Protein AF-A0A6M3IRZ4-F1 (afdb_monomer_lite)

Foldseek 3Di:
DEEWEAQCPDALDQAPDLVRTPGHHAAAAYEYEYELPRDHANAPNLPAQRGQHQEYAYDANRAHEYYDPVGANEYENQVHQEYEYHANYQHAHGYEYEQFFEYEYQEFHAAPDPLGASYEYAYYHDQPDDPNGQEYEYNYAERHGYEDLAHPPGAHAHAEYEYQEYAYEYHARYAHHPNPHAHEYEANAYEYEYAYAHEEYAYQEYEYEYQEHAYAEYHEADDEYADQYQHEHAYYEFHNQYAYEPPVHDNAHEYAEYEYEFNGEYADQPQRYDYNPDYHHDPDDPVRYHYHNHPDDDDDDDDD

Sequence (304 aa):
MAECRWTGATNGKFLTENGNWSGNAPVTGDTVVVPADATQDIDDELNASAVDLEGFTVEEGCTITIGTTSADLQISLKNVTYFDANLGGTGRTFLDVDDYDQINITAAAASPGAGQYGLTLVGTHDADDTSNRGTINVYADTNQSIGIGAELGTDMEVNKLVVVGGDVTVGSSVTEYDDAAAPDIEIYGGDVTTKCPVGTVTKNAGNWTHESGAATAYYGQAGTTYYNSSGTLTNGYGSGNDLFTMEDNIDGATISNYQLKRGGGFRDPYKKATLTNGIDLDRCKIEDVTLDLGNHITVTPSAV

Organism: NCBI:txid1070528

Structure (mmCIF, N/CA/C/O backbone):
data_AF-A0A6M3IRZ4-F1
#
_entry.id   AF-A0A6M3IRZ4-F1
#
loop_
_atom_site.group_PDB
_atom_site.id
_atom_site.type_symbol
_atom_site.label_atom_id
_atom_site.label_alt_id
_atom_site.label_comp_id
_atom_site.label_asym_id
_atom_site.label_entity_id
_atom_site.label_seq_id
_atom_site.pdbx_PDB_ins_code
_atom_site.Cartn_x
_atom_site.Cartn_y
_atom_site.Cartn_z
_atom_site.occupancy
_atom_site.B_iso_or_equiv
_atom_site.auth_seq_id
_atom_site.auth_comp_id
_atom_site.auth_asym_id
_atom_site.auth_atom_id
_atom_site.pdbx_PDB_model_num
ATOM 1 N N . MET A 1 1 ? -5.298 -10.635 27.577 1.00 79.19 1 MET A N 1
ATOM 2 C CA . MET A 1 1 ? -5.871 -11.379 26.451 1.00 79.19 1 MET A CA 1
ATOM 3 C C . MET A 1 1 ? -7.255 -11.898 26.769 1.00 79.19 1 MET A C 1
ATOM 5 O O . MET A 1 1 ? -7.523 -13.098 26.828 1.00 79.19 1 MET A O 1
ATOM 9 N N . ALA A 1 2 ? -8.139 -10.943 27.008 1.00 91.06 2 ALA A N 1
ATOM 10 C CA . ALA A 1 2 ? -9.551 -11.102 26.758 1.00 91.06 2 ALA A CA 1
ATOM 11 C C . ALA A 1 2 ? -9.863 -10.609 25.335 1.00 91.06 2 ALA A C 1
ATOM 13 O O . ALA A 1 2 ? -9.102 -9.850 24.732 1.00 91.06 2 ALA A O 1
ATOM 14 N N . GLU A 1 3 ? -10.997 -11.061 24.813 1.00 96.06 3 GLU A N 1
ATOM 15 C CA . GLU A 1 3 ? -11.650 -10.442 23.665 1.00 96.06 3 GLU A CA 1
ATOM 16 C C . GLU A 1 3 ? -12.632 -9.392 24.203 1.00 96.06 3 GLU A C 1
ATOM 18 O O . GLU A 1 3 ? -13.562 -9.730 24.944 1.00 96.06 3 GLU A O 1
ATOM 23 N N . CYS A 1 4 ? -12.420 -8.123 23.858 1.00 97.19 4 CYS A N 1
ATOM 24 C CA . CYS A 1 4 ? -13.296 -7.014 24.222 1.00 97.19 4 CYS A CA 1
ATOM 25 C C . CYS A 1 4 ? -14.222 -6.697 23.048 1.00 97.19 4 CYS A C 1
ATOM 27 O O . CYS A 1 4 ? -13.782 -6.181 22.020 1.00 97.19 4 CYS A O 1
ATOM 29 N N . ARG A 1 5 ? -15.519 -6.998 23.195 1.00 98.00 5 ARG A N 1
ATOM 30 C CA . ARG A 1 5 ? -16.512 -6.744 22.142 1.00 98.00 5 ARG A CA 1
ATOM 31 C C . ARG A 1 5 ? -17.218 -5.411 22.364 1.00 98.00 5 ARG A C 1
ATOM 33 O O . ARG A 1 5 ? -17.787 -5.196 23.437 1.00 98.00 5 ARG A O 1
ATOM 40 N N . TRP A 1 6 ? -17.197 -4.545 21.354 1.00 98.31 6 TRP A N 1
ATOM 41 C CA . TRP A 1 6 ? -17.898 -3.262 21.355 1.00 98.31 6 TRP A CA 1
ATOM 42 C C . TRP A 1 6 ? -19.412 -3.481 21.348 1.00 98.31 6 TRP A C 1
ATOM 44 O O . TRP A 1 6 ? -19.946 -4.208 20.514 1.00 98.31 6 TRP A O 1
ATOM 54 N N . THR A 1 7 ? -20.110 -2.851 22.282 1.00 97.19 7 THR A N 1
ATOM 55 C CA . THR A 1 7 ? -21.575 -2.788 22.331 1.00 97.19 7 THR A CA 1
ATOM 56 C C . THR A 1 7 ? -22.080 -1.396 21.974 1.00 97.19 7 THR A C 1
ATOM 58 O O . THR A 1 7 ? -23.214 -1.269 21.516 1.00 97.19 7 THR A O 1
ATOM 61 N N . GLY A 1 8 ? -21.263 -0.358 22.214 1.00 95.62 8 GLY A N 1
ATOM 62 C CA . GLY A 1 8 ? -21.621 1.037 21.963 1.00 95.62 8 GLY A CA 1
ATOM 63 C C . GLY A 1 8 ? -22.917 1.473 22.653 1.00 95.62 8 GLY A C 1
ATOM 64 O O . GLY A 1 8 ? -23.648 2.315 22.138 1.00 95.62 8 GLY A O 1
ATOM 65 N N . ALA A 1 9 ? -23.253 0.853 23.789 1.00 95.50 9 ALA A N 1
ATOM 66 C CA . ALA A 1 9 ? -24.564 1.007 24.412 1.00 95.50 9 ALA A CA 1
ATOM 67 C C . ALA A 1 9 ? -24.816 2.410 24.995 1.00 95.50 9 ALA A C 1
ATOM 69 O O . ALA A 1 9 ? -25.976 2.784 25.190 1.00 95.50 9 ALA A O 1
ATOM 70 N N . THR A 1 10 ? -23.757 3.170 25.294 1.00 94.00 10 THR A N 1
ATOM 71 C CA . THR A 1 10 ? -23.853 4.470 25.968 1.00 94.00 10 THR A CA 1
ATOM 72 C C . THR A 1 10 ? -23.482 5.634 25.048 1.00 94.00 10 THR A C 1
ATOM 74 O O . THR A 1 10 ? -24.230 6.610 24.979 1.00 94.00 10 THR A O 1
ATOM 77 N N . ASN A 1 11 ? -22.314 5.583 24.403 1.00 96.25 11 ASN A N 1
ATOM 78 C CA . ASN A 1 11 ? -21.746 6.659 23.575 1.00 96.25 11 ASN A CA 1
ATOM 79 C C . ASN A 1 11 ? -20.570 6.123 22.727 1.00 96.25 11 ASN A C 1
ATOM 81 O O . ASN A 1 11 ? -20.312 4.923 22.735 1.00 96.25 11 ASN A O 1
ATOM 85 N N . GLY A 1 12 ? -19.849 6.998 22.018 1.00 97.06 12 GLY A N 1
ATOM 86 C CA . GLY A 1 12 ? -18.691 6.632 21.191 1.00 97.06 12 GLY A CA 1
ATOM 87 C C . GLY A 1 12 ? -17.332 6.598 21.897 1.00 97.06 12 GLY A C 1
ATOM 88 O O . GLY A 1 12 ? -16.305 6.552 21.226 1.00 97.06 12 GLY A O 1
ATOM 89 N N . LYS A 1 13 ? -17.294 6.622 23.238 1.00 97.38 13 LYS A N 1
ATOM 90 C CA . LYS A 1 13 ? -16.039 6.615 24.005 1.00 97.38 13 LYS A CA 1
ATOM 91 C C . LYS A 1 13 ? -15.375 5.248 23.999 1.00 97.38 13 LYS A C 1
ATOM 93 O O . LYS A 1 13 ? -15.971 4.277 24.475 1.00 97.38 13 LYS A O 1
ATOM 98 N N . PHE A 1 14 ? -14.124 5.199 23.552 1.00 96.75 14 PHE A N 1
ATOM 9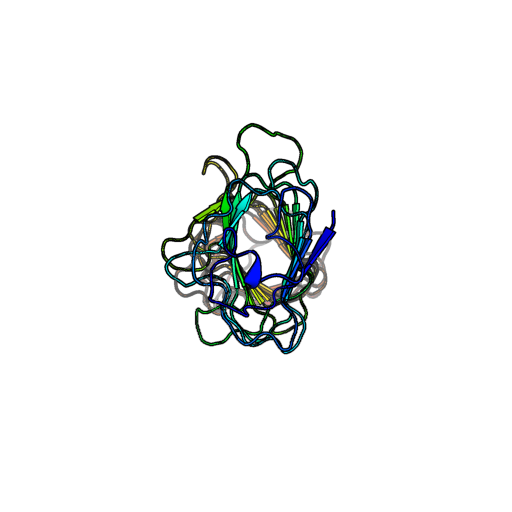9 C CA . PHE A 1 14 ? -13.368 3.952 23.452 1.00 96.75 14 PHE A CA 1
ATOM 100 C C . PHE A 1 14 ? -12.888 3.412 24.815 1.00 96.75 14 PHE A C 1
ATOM 102 O O . PHE A 1 14 ? -13.159 2.256 25.138 1.00 96.75 14 PHE A O 1
ATOM 109 N N . LEU A 1 15 ? -12.212 4.226 25.643 1.00 92.44 15 LEU A N 1
ATOM 110 C CA . LEU A 1 15 ? -11.472 3.716 26.813 1.00 92.44 15 LEU A CA 1
ATOM 111 C C . LEU A 1 15 ? -12.159 3.830 28.176 1.00 92.44 15 LEU A C 1
ATOM 113 O O . LEU A 1 15 ? -11.950 2.962 29.021 1.00 92.44 15 LEU A O 1
ATOM 117 N N . THR A 1 16 ? -12.902 4.899 28.473 1.00 90.62 16 THR A N 1
ATOM 118 C CA . THR A 1 16 ? -13.341 5.118 29.870 1.00 90.62 16 THR A CA 1
ATOM 119 C C . THR A 1 16 ? -14.744 4.605 30.177 1.00 90.62 16 THR A C 1
ATOM 121 O O . THR A 1 16 ? -15.114 4.471 31.346 1.00 90.62 16 THR A O 1
ATOM 124 N N . GLU A 1 17 ? -15.527 4.274 29.152 1.00 92.50 17 GLU A N 1
ATOM 125 C CA . GLU A 1 17 ? -16.922 3.870 29.296 1.00 92.50 17 GLU A CA 1
ATOM 126 C C . GLU A 1 17 ? -17.064 2.344 29.211 1.00 92.50 17 GLU A C 1
ATOM 128 O O . GLU A 1 17 ? -17.345 1.779 28.157 1.00 92.50 17 GLU A O 1
ATOM 133 N N . ASN A 1 18 ? -16.921 1.658 30.352 1.00 93.12 18 ASN A N 1
ATOM 134 C CA . ASN A 1 18 ? -17.116 0.200 30.431 1.00 93.12 18 ASN A CA 1
ATOM 135 C C . ASN A 1 18 ? -18.496 -0.249 29.911 1.00 93.12 18 ASN A C 1
ATOM 137 O O . ASN A 1 18 ? -18.638 -1.378 29.456 1.00 93.12 18 ASN A O 1
ATOM 141 N N . GLY A 1 19 ? -19.514 0.623 29.950 1.00 94.50 19 GLY A N 1
ATOM 142 C CA . GLY A 1 19 ? -20.840 0.324 29.405 1.00 94.50 19 GLY A CA 1
ATOM 143 C C . GLY A 1 19 ? -20.858 0.059 27.894 1.00 94.50 19 GLY A C 1
ATOM 144 O O . GLY A 1 19 ? -21.769 -0.618 27.421 1.00 94.50 19 GLY A O 1
ATOM 145 N N . ASN A 1 20 ? -19.850 0.530 27.152 1.00 97.19 20 ASN A N 1
ATOM 146 C CA . ASN A 1 20 ? -19.722 0.304 25.711 1.00 97.19 20 ASN A CA 1
ATOM 147 C C . ASN A 1 20 ? -19.060 -1.034 25.352 1.00 97.19 20 ASN A C 1
ATOM 149 O O . ASN A 1 20 ? -18.834 -1.297 24.172 1.00 97.19 20 ASN A O 1
ATOM 153 N N . TRP A 1 21 ? -18.757 -1.886 26.332 1.00 97.56 21 TRP A N 1
ATOM 154 C CA . TRP A 1 21 ? -18.056 -3.148 26.121 1.00 97.56 21 TRP A CA 1
ATOM 155 C C . TRP A 1 21 ? -18.835 -4.315 26.724 1.00 97.56 21 TRP A C 1
ATOM 157 O O . TRP A 1 21 ? -19.548 -4.168 27.715 1.00 97.56 21 TRP A O 1
ATOM 167 N N . SER A 1 22 ? -18.665 -5.523 26.182 1.00 94.31 22 SER A N 1
ATOM 168 C CA . SER A 1 22 ? -19.217 -6.763 26.757 1.00 94.31 22 SER A CA 1
ATOM 169 C C . SER A 1 22 ? -18.590 -7.156 28.114 1.00 94.31 22 SER A C 1
ATOM 171 O O . SER A 1 22 ? -18.767 -8.282 28.580 1.00 94.31 22 SER A O 1
ATOM 173 N N . GLY A 1 23 ? -17.835 -6.245 28.735 1.00 89.69 23 GLY A N 1
ATOM 174 C CA . GLY A 1 23 ? -17.010 -6.412 29.922 1.00 89.69 23 GLY A CA 1
ATOM 175 C C . GLY A 1 23 ? -16.418 -5.066 30.352 1.00 89.69 23 GLY A C 1
ATOM 176 O O . GLY A 1 23 ? -17.145 -4.089 30.497 1.00 89.69 23 GLY A O 1
ATOM 177 N N . ASN A 1 24 ? -15.105 -5.019 30.570 1.00 93.75 24 ASN A N 1
ATOM 178 C CA . ASN A 1 24 ? -14.392 -3.755 30.770 1.00 93.75 24 ASN A CA 1
ATOM 179 C C . ASN A 1 24 ? -13.862 -3.232 29.432 1.00 93.75 24 ASN A C 1
ATOM 181 O O . ASN A 1 24 ? -13.737 -4.000 28.475 1.00 93.75 24 ASN A O 1
ATOM 185 N N . ALA A 1 25 ? -13.519 -1.947 29.393 1.00 95.31 25 ALA A N 1
ATOM 186 C CA . ALA A 1 25 ? -12.783 -1.379 28.275 1.00 95.31 25 ALA A CA 1
ATOM 187 C C . ALA A 1 25 ? -11.444 -2.116 28.033 1.00 95.31 25 ALA A C 1
ATOM 189 O O . ALA A 1 25 ? -10.878 -2.661 28.992 1.00 95.31 25 ALA A O 1
ATOM 190 N N . PRO A 1 26 ? -10.949 -2.154 26.779 1.00 96.25 26 PRO A N 1
ATOM 191 C CA . PRO A 1 26 ? -9.714 -2.841 26.415 1.00 96.25 26 PRO A CA 1
ATOM 192 C C . PRO A 1 26 ? -8.513 -2.362 27.229 1.00 96.25 26 PRO A C 1
ATOM 194 O O . PRO A 1 26 ? -8.351 -1.165 27.476 1.00 96.25 26 PRO A O 1
ATOM 197 N N . VAL A 1 27 ? -7.651 -3.302 27.614 1.00 94.88 27 VAL A N 1
ATOM 198 C CA . VAL A 1 27 ? -6.350 -3.018 28.233 1.00 94.88 27 VAL A CA 1
ATOM 199 C C . VAL A 1 27 ? -5.219 -3.682 27.442 1.00 94.88 27 VAL A C 1
ATOM 201 O O . VAL A 1 27 ? -5.467 -4.450 26.516 1.00 94.88 27 VAL A O 1
ATOM 204 N N . THR A 1 28 ? -3.964 -3.382 27.794 1.00 95.44 28 THR A N 1
ATOM 205 C CA . THR A 1 28 ? -2.784 -3.973 27.143 1.00 95.44 28 THR A CA 1
ATOM 206 C C . THR A 1 28 ? -2.877 -5.500 27.078 1.00 95.44 28 THR A C 1
ATOM 208 O O . THR A 1 28 ? -3.119 -6.166 28.091 1.00 95.44 28 THR A O 1
ATOM 211 N N . GLY A 1 29 ? -2.634 -6.049 25.890 1.00 94.75 29 GLY A N 1
ATOM 212 C CA . GLY A 1 29 ? -2.686 -7.478 25.604 1.00 94.75 29 GLY A CA 1
ATOM 213 C C . GLY A 1 29 ? -4.086 -8.008 25.294 1.00 94.75 29 GLY A C 1
ATOM 214 O O . GLY A 1 29 ? -4.276 -9.223 25.312 1.00 94.75 29 GLY A O 1
ATOM 215 N N . ASP A 1 30 ? -5.089 -7.148 25.114 1.00 96.19 30 ASP A N 1
ATOM 216 C CA . ASP A 1 30 ? -6.423 -7.554 24.669 1.00 96.19 30 ASP A CA 1
ATOM 217 C C . ASP A 1 30 ? -6.590 -7.401 23.155 1.00 96.19 30 ASP A C 1
ATOM 219 O O . ASP A 1 30 ? -5.822 -6.723 22.469 1.00 96.19 30 ASP A O 1
ATOM 223 N N . THR A 1 31 ? -7.630 -8.055 22.645 1.00 96.31 31 THR A N 1
ATOM 224 C CA . THR A 1 31 ? -8.087 -7.919 21.259 1.00 96.31 31 THR A CA 1
ATOM 225 C C . THR A 1 31 ? -9.437 -7.218 21.244 1.00 96.31 31 THR A C 1
ATOM 227 O O . THR A 1 31 ? -10.286 -7.464 22.105 1.00 96.31 31 THR A O 1
ATOM 230 N N . VAL A 1 32 ? -9.641 -6.334 20.272 1.00 97.81 32 VAL A N 1
ATOM 231 C CA . VAL A 1 32 ? -10.892 -5.590 20.101 1.00 97.81 32 VAL A CA 1
ATOM 232 C C . VAL A 1 32 ? -11.702 -6.200 18.972 1.00 97.81 32 VAL A C 1
ATOM 234 O O . VAL A 1 32 ? -11.172 -6.464 17.895 1.00 97.81 32 VAL A O 1
ATOM 237 N N . VAL A 1 33 ? -13.001 -6.385 19.204 1.00 98.31 33 VAL A N 1
ATOM 238 C CA . VAL A 1 33 ? -13.954 -6.804 18.174 1.00 98.31 33 VAL A CA 1
ATOM 239 C C . VAL A 1 33 ? -15.114 -5.820 18.121 1.00 98.31 33 VAL A C 1
ATOM 241 O O . VAL A 1 33 ? -15.806 -5.613 19.116 1.00 98.31 33 VAL A O 1
ATOM 244 N N . VAL A 1 34 ? -15.361 -5.251 16.948 1.00 98.50 34 VAL A N 1
ATOM 245 C CA . VAL A 1 34 ? -16.534 -4.436 16.637 1.00 98.50 34 VAL A CA 1
ATOM 246 C C . VAL A 1 34 ? -17.527 -5.306 15.862 1.00 98.50 34 VAL A C 1
ATOM 248 O O . VAL A 1 34 ? -17.258 -5.639 14.705 1.00 98.50 34 VAL A O 1
ATOM 251 N N . PRO A 1 35 ? -18.651 -5.712 16.481 1.00 98.12 35 PRO A N 1
ATOM 252 C CA . PRO A 1 35 ? -19.608 -6.614 15.856 1.00 98.12 35 PRO A CA 1
ATOM 253 C C . PRO A 1 35 ? -20.325 -6.011 14.647 1.00 98.12 35 PRO A C 1
ATOM 255 O O . PRO A 1 35 ? -20.483 -4.794 14.550 1.00 98.12 35 PRO A O 1
ATOM 258 N N . ALA A 1 36 ? -20.837 -6.872 13.767 1.00 97.88 36 ALA A N 1
ATOM 259 C CA . ALA A 1 36 ? -21.567 -6.458 12.565 1.00 97.88 36 ALA A CA 1
ATOM 260 C C . ALA A 1 36 ? -22.835 -5.633 12.865 1.00 97.88 36 ALA A C 1
ATOM 262 O O . ALA A 1 36 ? -23.256 -4.819 12.046 1.00 97.88 36 ALA A O 1
ATOM 263 N N . ASP A 1 37 ? -23.452 -5.847 14.029 1.00 96.75 37 ASP A N 1
ATOM 264 C CA . ASP A 1 37 ? -24.661 -5.158 14.479 1.00 96.75 37 ASP A CA 1
ATOM 265 C C . ASP A 1 37 ? -24.385 -3.925 15.353 1.00 96.75 37 ASP A C 1
ATOM 267 O O . ASP A 1 37 ? -25.331 -3.319 15.863 1.00 96.75 37 ASP A O 1
ATOM 271 N N . ALA A 1 38 ? -23.119 -3.517 15.506 1.00 97.69 38 ALA A N 1
ATOM 272 C CA . ALA A 1 38 ? -22.785 -2.263 16.165 1.00 97.69 38 ALA A CA 1
ATOM 273 C C . ALA A 1 38 ? -23.423 -1.080 15.419 1.00 97.69 38 ALA A C 1
ATOM 275 O O . ALA A 1 38 ? -23.351 -0.974 14.195 1.00 97.69 38 ALA A O 1
ATOM 276 N N . THR A 1 39 ? -24.047 -0.168 16.167 1.00 96.56 39 THR A N 1
ATOM 277 C CA . THR A 1 39 ? -24.727 1.012 15.600 1.00 96.56 39 THR A CA 1
ATOM 278 C C . THR A 1 39 ? -24.122 2.340 16.035 1.00 96.56 39 THR A C 1
ATOM 280 O O . THR A 1 39 ? -24.559 3.386 15.567 1.00 96.56 39 THR A O 1
ATOM 283 N N . GLN A 1 40 ? -23.186 2.309 16.980 1.00 98.06 40 GLN A N 1
ATOM 284 C CA . GLN A 1 40 ? -22.578 3.490 17.577 1.00 98.06 40 GLN A CA 1
ATOM 285 C C . GLN A 1 40 ? -21.120 3.569 17.141 1.00 98.06 40 GLN A C 1
ATOM 287 O O . GLN A 1 40 ? -20.362 2.632 17.399 1.00 98.06 40 GLN A O 1
ATOM 292 N N . ASP A 1 41 ? -20.765 4.687 16.512 1.00 98.25 41 ASP A N 1
ATOM 293 C CA . ASP A 1 41 ? -19.401 5.024 16.104 1.00 98.25 41 ASP A CA 1
ATOM 294 C C . ASP A 1 41 ? -18.457 5.073 17.310 1.00 98.25 41 ASP A C 1
ATOM 296 O O . ASP A 1 41 ? -18.883 5.400 18.422 1.00 98.25 41 ASP A O 1
ATOM 300 N N . ILE A 1 42 ? -17.184 4.755 17.069 1.00 98.38 42 ILE A N 1
ATOM 301 C CA . ILE A 1 42 ? -16.083 4.972 18.012 1.00 98.38 42 ILE A CA 1
ATOM 302 C C . ILE A 1 42 ? -15.425 6.289 17.598 1.00 98.38 42 ILE A C 1
ATOM 304 O O . ILE A 1 42 ? -14.562 6.297 16.723 1.00 98.38 42 ILE A O 1
ATOM 308 N N . ASP A 1 43 ? -15.875 7.403 18.168 1.00 97.56 43 ASP A N 1
ATOM 309 C CA . ASP A 1 43 ? -15.522 8.765 17.740 1.00 97.56 43 ASP A CA 1
ATOM 310 C C . ASP A 1 43 ? -15.137 9.710 18.898 1.00 97.56 43 ASP A C 1
ATOM 312 O O . ASP A 1 43 ? -14.890 10.896 18.674 1.00 97.56 43 ASP A O 1
ATOM 316 N N . ASP A 1 44 ? -15.041 9.195 20.130 1.00 97.25 44 ASP A N 1
ATOM 317 C CA . ASP A 1 44 ? -14.638 9.949 21.323 1.00 97.25 44 ASP A CA 1
ATOM 318 C C . ASP A 1 44 ? -13.592 9.176 22.145 1.00 97.25 44 ASP A C 1
ATOM 320 O O . ASP A 1 44 ? -13.517 7.946 22.123 1.00 97.25 44 ASP A O 1
ATOM 324 N N . GLU A 1 45 ? -12.771 9.914 22.895 1.00 95.25 45 GLU A N 1
ATOM 325 C CA . GLU A 1 45 ? -11.650 9.374 23.683 1.00 95.25 45 GLU A CA 1
ATOM 326 C C . GLU A 1 45 ? -10.718 8.466 22.868 1.00 95.25 45 GLU A C 1
ATOM 328 O O . GLU A 1 45 ? -10.280 7.407 23.314 1.00 95.25 45 GLU A O 1
ATOM 333 N N . LEU A 1 46 ? -10.406 8.928 21.659 1.00 96.62 46 LEU A N 1
ATOM 334 C CA . LEU A 1 46 ? -9.631 8.204 20.657 1.00 96.62 46 LEU A CA 1
ATOM 335 C C . LEU A 1 46 ? -8.134 8.094 20.974 1.00 96.62 46 LEU A C 1
ATOM 337 O O . LEU A 1 46 ? -7.422 7.368 20.295 1.00 96.62 46 LEU A O 1
ATOM 341 N N . ASN A 1 47 ? -7.637 8.785 22.002 1.00 96.00 47 ASN A N 1
ATOM 342 C CA . ASN A 1 47 ? -6.256 8.610 22.438 1.00 96.00 47 ASN A CA 1
ATOM 343 C C . ASN A 1 47 ? -6.148 7.402 23.379 1.00 96.00 47 ASN A C 1
ATOM 345 O O . ASN A 1 47 ? -6.319 7.533 24.595 1.00 96.00 47 ASN A O 1
ATOM 349 N N . ALA A 1 48 ? -5.835 6.245 22.800 1.00 92.88 48 ALA A N 1
ATOM 350 C CA . ALA A 1 48 ? -5.536 5.001 23.496 1.00 92.88 48 ALA A CA 1
ATOM 351 C C . ALA A 1 48 ? -4.057 4.585 23.383 1.00 92.88 48 ALA A C 1
ATOM 353 O O . ALA A 1 48 ? -3.724 3.416 23.556 1.00 92.88 48 ALA A O 1
ATOM 354 N N . SER A 1 49 ? -3.152 5.555 23.206 1.00 91.81 49 SER A N 1
ATOM 355 C CA . SER A 1 49 ? -1.690 5.354 23.125 1.00 91.81 49 SER A CA 1
ATOM 356 C C . SER A 1 49 ? -1.054 4.660 24.344 1.00 91.81 49 SER A C 1
ATOM 358 O O . SER A 1 49 ? 0.084 4.216 24.283 1.00 91.81 49 SER A O 1
ATOM 360 N N . ALA A 1 50 ? -1.761 4.544 25.472 1.00 91.69 50 ALA A N 1
ATOM 361 C CA . ALA A 1 50 ? -1.284 3.809 26.648 1.00 91.69 50 ALA A CA 1
ATOM 362 C C . ALA A 1 50 ? -1.664 2.313 26.643 1.00 91.69 50 ALA A C 1
ATOM 364 O O . ALA A 1 50 ? -1.346 1.604 27.600 1.00 91.69 50 ALA A O 1
ATOM 365 N N . VAL A 1 51 ? -2.402 1.857 25.628 1.00 93.38 51 VAL A N 1
ATOM 366 C CA . VAL A 1 51 ? -2.946 0.503 25.524 1.00 93.38 51 VAL A CA 1
ATOM 367 C C . VAL A 1 51 ? -2.299 -0.205 24.340 1.00 93.38 51 VAL A C 1
ATOM 369 O O . VAL A 1 51 ? -2.550 0.163 23.195 1.00 93.38 51 VAL A O 1
ATOM 372 N N . ASP A 1 52 ? -1.521 -1.252 24.628 1.00 93.69 52 ASP A N 1
ATOM 373 C CA . ASP A 1 52 ? -0.933 -2.092 23.581 1.00 93.69 52 ASP A CA 1
ATOM 374 C C . ASP A 1 52 ? -1.921 -3.189 23.172 1.00 93.69 52 ASP A C 1
ATOM 376 O O . ASP A 1 52 ? -2.049 -4.202 23.868 1.00 93.69 52 ASP A O 1
ATOM 380 N N . LEU A 1 53 ? -2.665 -2.982 22.086 1.00 95.06 53 LEU A N 1
ATOM 381 C CA . LEU A 1 53 ? -3.630 -3.970 21.590 1.00 95.06 53 LEU A CA 1
ATOM 382 C C . LEU A 1 53 ? -2.940 -5.030 20.734 1.00 95.06 53 LEU A C 1
ATOM 384 O O . LEU A 1 53 ? -2.115 -4.713 19.887 1.00 95.06 53 LEU A O 1
ATOM 388 N N . GLU A 1 54 ? -3.331 -6.293 20.886 1.00 94.69 54 GLU A N 1
ATOM 389 C CA . GLU A 1 54 ? -2.786 -7.379 20.055 1.00 94.69 54 GLU A CA 1
ATOM 390 C C . GLU A 1 54 ? -3.509 -7.520 18.711 1.00 94.69 54 GLU A C 1
ATOM 392 O O . GLU A 1 54 ? -2.964 -8.067 17.754 1.00 94.69 54 GLU A O 1
ATOM 397 N N . GLY A 1 55 ? -4.740 -7.019 18.614 1.00 96.62 55 GLY A N 1
ATOM 398 C CA . GLY A 1 55 ? -5.498 -7.079 17.374 1.00 96.62 55 GLY A CA 1
ATOM 399 C C . GLY A 1 55 ? -6.781 -6.270 17.416 1.00 96.62 55 GLY A C 1
ATOM 400 O O . GLY A 1 55 ? -7.341 -5.993 18.483 1.00 96.62 55 GLY A O 1
ATOM 401 N N . PHE A 1 56 ? -7.255 -5.915 16.228 1.00 98.12 56 PHE A N 1
ATOM 402 C CA . PHE A 1 56 ? -8.460 -5.127 16.035 1.00 98.12 56 PHE A CA 1
ATOM 403 C C . PHE A 1 56 ? -9.274 -5.705 14.880 1.00 98.12 56 PHE A C 1
ATOM 405 O O . PHE A 1 56 ? -8.835 -5.735 13.731 1.00 98.12 56 PHE A O 1
ATOM 412 N N . THR A 1 57 ? -10.481 -6.168 15.193 1.00 98.50 57 THR A N 1
ATOM 413 C CA . THR A 1 57 ? -11.411 -6.751 14.227 1.00 98.50 57 THR A CA 1
ATOM 414 C C . THR A 1 57 ? -12.676 -5.910 14.119 1.00 98.50 57 THR A C 1
ATOM 416 O O . THR A 1 57 ? -13.305 -5.596 15.124 1.00 98.50 57 THR A O 1
ATOM 419 N N . VAL A 1 58 ? -13.088 -5.598 12.896 1.00 98.44 58 VAL A N 1
ATOM 420 C CA . VAL A 1 58 ? -14.406 -5.069 12.544 1.00 98.44 58 VAL A CA 1
ATOM 421 C C . VAL A 1 58 ? -15.089 -6.126 11.696 1.00 98.44 58 VAL A C 1
ATOM 423 O O . VAL A 1 58 ? -14.616 -6.459 10.610 1.00 98.44 58 VAL A O 1
ATOM 426 N N . GLU A 1 59 ? -16.175 -6.692 12.209 1.00 98.00 59 GLU A N 1
ATOM 427 C CA . GLU A 1 59 ? -16.875 -7.775 11.524 1.00 98.00 59 GLU A CA 1
ATOM 428 C C . GLU A 1 59 ? -17.527 -7.297 10.220 1.00 98.00 59 GLU A C 1
ATOM 430 O O . GLU A 1 59 ? -17.973 -6.151 10.090 1.00 98.00 59 GLU A O 1
ATOM 435 N N . GLU A 1 60 ? -17.606 -8.211 9.252 1.00 96.06 60 GLU A N 1
ATOM 436 C CA . GLU A 1 60 ? -18.219 -7.948 7.954 1.00 96.06 60 GLU A CA 1
ATOM 437 C C . GLU A 1 60 ? -19.658 -7.439 8.102 1.00 96.06 60 GLU A C 1
ATOM 439 O O . GLU A 1 60 ? -20.471 -7.998 8.839 1.00 96.06 60 GLU A O 1
ATOM 444 N N . GLY A 1 61 ? -19.974 -6.362 7.382 1.00 95.00 61 GLY A N 1
ATOM 445 C CA . GLY A 1 61 ? -21.285 -5.714 7.426 1.00 95.00 61 GLY A CA 1
ATOM 446 C C . GLY A 1 61 ? -21.442 -4.647 8.512 1.00 95.00 61 GLY A C 1
ATOM 447 O O . GLY A 1 61 ? -22.436 -3.923 8.475 1.00 95.00 61 GLY A O 1
ATOM 448 N N . CYS A 1 62 ? -20.473 -4.488 9.421 1.00 97.88 62 CYS A N 1
ATOM 449 C CA . CYS A 1 62 ? -20.468 -3.373 10.366 1.00 97.88 62 CYS A CA 1
ATOM 450 C C . CYS A 1 62 ? -20.355 -2.032 9.626 1.00 97.88 62 CYS A C 1
ATOM 452 O O . CYS A 1 62 ? -19.454 -1.837 8.808 1.00 97.88 62 CYS A O 1
ATOM 454 N N . THR A 1 63 ? -21.257 -1.093 9.915 1.00 97.12 63 THR A N 1
ATOM 455 C CA . THR A 1 63 ? -21.335 0.188 9.194 1.00 97.12 63 THR A CA 1
ATOM 456 C C . THR A 1 63 ? -20.754 1.369 9.963 1.00 97.12 63 THR A C 1
ATOM 458 O O . THR A 1 63 ? -20.769 2.480 9.434 1.00 97.12 63 THR A O 1
ATOM 461 N N . ILE A 1 64 ? -20.321 1.165 11.210 1.00 97.81 64 ILE A N 1
ATOM 462 C CA . ILE A 1 64 ? -19.872 2.266 12.066 1.00 97.81 64 ILE A CA 1
ATOM 463 C C . ILE A 1 64 ? -18.548 2.844 11.570 1.00 97.81 64 ILE A C 1
ATOM 465 O O . ILE A 1 64 ? -17.745 2.153 10.942 1.00 97.81 64 ILE A O 1
ATOM 469 N N . THR A 1 65 ? -18.300 4.100 11.906 1.00 97.94 65 THR A N 1
ATOM 470 C CA . THR A 1 65 ? -16.994 4.735 11.732 1.00 97.94 65 THR A CA 1
ATOM 471 C C . THR A 1 65 ? -16.159 4.574 13.003 1.00 97.94 65 THR A C 1
ATOM 473 O O . THR A 1 65 ? -16.680 4.640 14.117 1.00 97.94 65 THR A O 1
ATOM 476 N N . ILE A 1 66 ? -14.857 4.347 12.831 1.00 98.44 66 ILE A N 1
ATOM 477 C CA . ILE A 1 66 ? -13.873 4.268 13.916 1.00 98.44 66 ILE A CA 1
ATOM 478 C C . ILE A 1 66 ? -12.834 5.354 13.681 1.00 98.44 66 ILE A C 1
ATOM 480 O O . ILE A 1 66 ? -12.162 5.337 12.651 1.00 98.44 66 ILE A O 1
ATOM 484 N N . GLY A 1 67 ? -12.719 6.284 14.623 1.00 97.88 67 GLY A N 1
ATOM 485 C CA . GLY A 1 67 ? -11.994 7.534 14.446 1.00 97.88 67 GLY A CA 1
ATOM 486 C C . GLY A 1 67 ? -12.702 8.485 13.477 1.00 97.88 67 GLY A C 1
ATOM 487 O O . GLY A 1 67 ? -13.867 8.317 13.122 1.00 97.88 67 GLY A O 1
ATOM 488 N N . THR A 1 68 ? -12.004 9.531 13.053 1.00 94.69 68 THR A N 1
ATOM 489 C CA . THR A 1 68 ? -12.503 10.569 12.146 1.00 94.69 68 THR A CA 1
ATOM 490 C C . THR A 1 68 ? -11.353 11.114 11.303 1.00 94.69 68 THR A C 1
ATOM 492 O O . THR A 1 68 ? -10.198 11.002 11.688 1.00 94.69 68 THR A O 1
ATOM 495 N N . THR A 1 69 ? -11.652 11.853 10.233 1.00 89.75 69 THR A N 1
ATOM 496 C CA . THR A 1 69 ? -10.630 12.555 9.423 1.00 89.75 69 THR A CA 1
ATOM 497 C C . THR A 1 69 ? -9.828 13.619 10.187 1.00 89.75 69 THR A C 1
ATOM 499 O O . THR A 1 69 ? -8.935 14.238 9.622 1.00 89.75 69 THR A O 1
ATOM 502 N N . SER A 1 70 ? -10.223 13.956 11.417 1.00 92.50 70 SER A N 1
ATOM 503 C CA . SER A 1 70 ? -9.558 14.966 12.254 1.00 92.50 70 SER A CA 1
ATOM 504 C C . SER A 1 70 ? -8.963 14.400 13.541 1.00 92.50 70 SER A C 1
ATOM 506 O O . SER A 1 70 ? -8.366 15.153 14.308 1.00 92.50 70 SER A O 1
ATOM 508 N N . ALA A 1 71 ? -9.201 13.119 13.812 1.00 95.31 71 ALA A N 1
ATOM 509 C CA . ALA A 1 71 ? -8.757 12.427 15.008 1.00 95.31 71 ALA A CA 1
ATOM 510 C C . ALA A 1 71 ? -8.862 10.927 14.745 1.00 95.31 71 ALA A C 1
ATOM 512 O O . ALA A 1 71 ? -9.971 10.393 14.684 1.00 95.31 71 ALA A O 1
ATOM 513 N N . ASP A 1 72 ? -7.722 10.277 14.576 1.00 97.31 72 ASP A N 1
ATOM 514 C CA . ASP A 1 72 ? -7.618 8.832 14.418 1.00 97.31 72 ASP A CA 1
ATOM 515 C C . ASP A 1 72 ? -7.756 8.137 15.782 1.00 97.31 72 ASP A C 1
ATOM 517 O O . ASP A 1 72 ? -7.515 8.745 16.832 1.00 97.31 72 ASP A O 1
ATOM 521 N N . LEU A 1 73 ? -8.145 6.859 15.789 1.00 97.75 73 LEU A N 1
ATOM 522 C CA . LEU A 1 73 ? -8.021 6.030 16.985 1.00 97.75 73 LEU A CA 1
ATOM 523 C C . LEU A 1 73 ? -6.540 5.690 17.185 1.00 97.75 73 LEU A C 1
ATOM 525 O O . LEU A 1 73 ? -5.993 4.855 16.466 1.00 97.75 73 LEU A O 1
ATOM 529 N N . GLN A 1 74 ? -5.920 6.341 18.166 1.00 96.94 74 GLN A N 1
ATOM 530 C CA . GLN A 1 74 ? -4.512 6.164 18.499 1.00 96.94 74 GLN A CA 1
ATOM 531 C C . GLN A 1 74 ? -4.336 4.957 19.410 1.00 96.94 74 GLN A C 1
ATOM 533 O O . GLN A 1 74 ? -4.934 4.914 20.485 1.00 96.94 74 GLN A O 1
ATOM 538 N N . ILE A 1 75 ? -3.497 4.007 19.022 1.00 95.19 75 ILE A N 1
ATOM 539 C CA . ILE A 1 75 ? -3.130 2.833 19.820 1.00 95.19 75 ILE A CA 1
ATOM 540 C C . ILE A 1 75 ? -1.613 2.661 19.785 1.00 95.19 75 ILE A C 1
ATOM 542 O O . ILE A 1 75 ? -0.971 2.954 18.780 1.00 95.19 75 ILE A O 1
ATOM 546 N N . SER A 1 76 ? -1.024 2.183 20.880 1.00 91.56 76 SER A N 1
ATOM 547 C CA . SER A 1 76 ? 0.389 1.793 20.858 1.00 91.56 76 SER A CA 1
ATOM 548 C C . SER A 1 76 ? 0.511 0.318 20.513 1.00 91.56 76 SER A C 1
ATOM 550 O O . SER A 1 76 ? -0.394 -0.466 20.789 1.00 91.56 76 SER A O 1
ATOM 552 N N . LEU A 1 77 ? 1.623 -0.058 19.893 1.00 92.88 77 LEU A N 1
ATOM 553 C CA . LEU A 1 77 ? 1.997 -1.436 19.597 1.00 92.88 77 LEU A CA 1
ATOM 554 C C . LEU A 1 77 ? 3.390 -1.767 20.156 1.00 92.88 77 LEU A C 1
ATOM 556 O O . LEU A 1 77 ? 3.976 -2.784 19.792 1.00 92.88 77 LEU A O 1
ATOM 560 N N . LYS A 1 78 ? 3.896 -0.965 21.105 1.00 90.00 78 LYS A N 1
ATOM 561 C CA . LYS A 1 78 ? 5.269 -1.046 21.630 1.00 90.00 78 LYS A CA 1
ATOM 562 C C . LYS A 1 78 ? 5.675 -2.441 22.101 1.00 90.00 78 LYS A C 1
ATOM 564 O O . LYS A 1 78 ? 6.814 -2.873 21.919 1.00 90.00 78 LYS A O 1
ATOM 569 N N . ASN A 1 79 ? 4.744 -3.135 22.753 1.00 89.00 79 ASN A N 1
ATOM 570 C CA . ASN A 1 79 ? 4.957 -4.471 23.313 1.00 89.00 79 ASN A CA 1
ATOM 571 C C . ASN A 1 79 ? 4.333 -5.588 22.453 1.00 89.00 79 ASN A C 1
ATOM 573 O O . ASN A 1 79 ? 4.178 -6.713 22.932 1.00 89.00 79 ASN A O 1
ATOM 577 N N . VAL A 1 80 ? 3.966 -5.289 21.203 1.00 90.38 80 VAL A N 1
ATOM 578 C CA . VAL A 1 80 ? 3.228 -6.176 20.298 1.00 90.38 80 VAL A CA 1
ATOM 579 C C . VAL A 1 80 ? 4.089 -6.481 19.077 1.00 90.38 80 VAL A C 1
ATOM 581 O O . VAL A 1 80 ? 4.382 -5.621 18.258 1.00 90.38 80 VAL A O 1
ATOM 584 N N . THR A 1 81 ? 4.486 -7.746 18.929 1.00 90.69 81 THR A N 1
ATOM 585 C CA . THR A 1 81 ? 5.305 -8.174 17.780 1.00 90.69 81 THR A CA 1
ATOM 586 C C . THR A 1 81 ? 4.504 -8.220 16.478 1.00 90.69 81 THR A C 1
ATOM 588 O O . THR A 1 81 ? 5.048 -7.961 15.409 1.00 90.69 81 THR A O 1
ATOM 591 N N . TYR A 1 82 ? 3.222 -8.581 16.557 1.00 91.50 82 TYR A N 1
ATOM 592 C CA . TYR A 1 82 ? 2.328 -8.681 15.407 1.00 91.50 82 TYR A CA 1
ATOM 593 C C . TYR A 1 82 ? 0.970 -8.113 15.790 1.00 91.50 82 TYR A C 1
ATOM 595 O O . TYR A 1 82 ? 0.342 -8.624 16.715 1.00 91.50 82 TYR A O 1
ATOM 603 N N . PHE A 1 83 ? 0.533 -7.082 15.076 1.00 96.19 83 PHE A N 1
ATOM 604 C CA . PHE A 1 83 ? -0.808 -6.536 15.206 1.00 96.19 83 PHE A CA 1
ATOM 605 C C . PHE A 1 83 ? -1.670 -6.993 14.034 1.00 96.19 83 PHE A C 1
ATOM 607 O O . PHE A 1 83 ? -1.397 -6.652 12.880 1.00 96.19 83 PHE A O 1
ATOM 614 N N . ASP A 1 84 ? -2.712 -7.767 14.328 1.00 96.81 84 ASP A N 1
ATOM 615 C CA . ASP A 1 84 ? -3.654 -8.230 13.312 1.00 96.81 84 ASP A CA 1
ATOM 616 C C . ASP A 1 84 ? -4.839 -7.258 13.198 1.00 96.81 84 ASP A C 1
ATOM 618 O O . ASP A 1 84 ? -5.660 -7.124 14.110 1.00 96.81 84 ASP A O 1
ATOM 622 N N . ALA A 1 85 ? -4.943 -6.598 12.044 1.00 97.69 85 ALA A N 1
ATOM 623 C CA . ALA A 1 85 ? -6.037 -5.710 11.676 1.00 97.69 85 ALA A CA 1
ATOM 624 C C . ALA A 1 85 ? -6.953 -6.406 10.654 1.00 97.69 85 ALA A C 1
ATOM 626 O O . ALA A 1 85 ? -6.592 -6.613 9.491 1.00 97.69 85 ALA A O 1
ATOM 627 N N . ASN A 1 86 ? -8.160 -6.775 11.079 1.00 97.81 86 ASN A N 1
ATOM 628 C CA . ASN A 1 86 ? -9.200 -7.321 10.207 1.00 97.81 86 ASN A CA 1
ATOM 629 C C . ASN A 1 86 ? -10.379 -6.352 10.174 1.00 97.81 86 ASN A C 1
ATOM 631 O O . ASN A 1 86 ? -11.263 -6.421 11.017 1.00 97.81 86 ASN A O 1
ATOM 635 N N . LEU A 1 87 ? -10.386 -5.418 9.228 1.00 96.75 87 LEU A N 1
ATOM 636 C CA . LEU A 1 87 ? -11.324 -4.296 9.220 1.00 96.75 87 LEU A CA 1
ATOM 637 C C . LEU A 1 87 ? -12.403 -4.488 8.145 1.00 96.75 87 LEU A C 1
ATOM 639 O O . LEU A 1 87 ? -12.617 -3.626 7.297 1.00 96.75 87 LEU A O 1
ATOM 643 N N . GLY A 1 88 ? -13.060 -5.651 8.158 1.00 91.19 88 GLY A N 1
ATOM 644 C CA . GLY A 1 88 ? -13.992 -6.107 7.119 1.00 91.19 88 GLY A CA 1
ATOM 645 C C . GLY A 1 88 ? -15.354 -5.401 7.067 1.00 91.19 88 GLY A C 1
ATOM 646 O O . GLY A 1 88 ? -16.220 -5.815 6.296 1.00 91.19 88 GLY A O 1
ATOM 647 N N . GLY A 1 89 ? -15.573 -4.360 7.872 1.00 94.44 89 GLY A N 1
ATOM 648 C CA . GLY A 1 89 ? -16.793 -3.553 7.834 1.00 94.44 89 GLY A CA 1
ATOM 649 C C . GLY A 1 89 ? -16.990 -2.804 6.508 1.00 94.44 89 GLY A C 1
ATOM 650 O O . GLY A 1 89 ? -16.165 -2.838 5.599 1.00 94.44 89 GLY A O 1
ATOM 651 N N . THR A 1 90 ? -18.109 -2.091 6.393 1.00 95.31 90 THR A N 1
ATOM 652 C CA . THR A 1 90 ? -18.372 -1.142 5.296 1.00 95.31 90 THR A CA 1
ATOM 653 C C . THR A 1 90 ? -18.220 0.316 5.728 1.00 95.31 90 THR A C 1
ATOM 655 O O . THR A 1 90 ? -18.327 1.214 4.894 1.00 95.31 90 THR A O 1
ATOM 658 N N . GLY A 1 91 ? -18.059 0.560 7.031 1.00 95.50 91 GLY A N 1
ATOM 659 C CA . GLY A 1 91 ? -17.696 1.867 7.566 1.00 95.50 91 GLY A CA 1
ATOM 660 C C . GLY A 1 91 ? -16.226 2.207 7.312 1.00 95.50 91 GLY A C 1
ATOM 661 O O . GLY A 1 91 ? -15.492 1.437 6.696 1.00 95.50 91 GLY A O 1
ATOM 662 N N . ARG A 1 92 ? -15.797 3.385 7.771 1.00 96.75 92 ARG A N 1
ATOM 663 C CA . ARG A 1 92 ? -14.400 3.825 7.650 1.00 96.75 92 ARG A CA 1
ATOM 664 C C . ARG A 1 92 ? -13.656 3.598 8.955 1.00 96.75 92 ARG A C 1
ATOM 666 O O . ARG A 1 92 ? -14.230 3.743 10.034 1.00 96.75 92 ARG A O 1
ATOM 673 N N . THR A 1 93 ? -12.371 3.301 8.854 1.00 98.31 93 THR A N 1
ATOM 674 C CA . THR A 1 93 ? -11.500 3.117 10.009 1.00 98.31 93 THR A CA 1
ATOM 675 C C . THR A 1 93 ? -10.255 3.977 9.868 1.00 98.31 93 THR A C 1
ATOM 677 O O . THR A 1 93 ? -9.568 3.921 8.853 1.00 98.31 93 THR A O 1
ATOM 680 N N . PHE A 1 94 ? -9.994 4.775 10.894 1.00 98.06 94 PHE A N 1
ATOM 681 C CA . PHE A 1 94 ? -8.861 5.676 11.023 1.00 98.06 94 PHE A CA 1
ATOM 682 C C . PHE A 1 94 ? -8.026 5.209 12.212 1.00 98.06 94 PHE A C 1
ATOM 684 O O . PHE A 1 94 ? -8.492 5.295 13.351 1.00 98.06 94 PHE A O 1
ATOM 691 N N . LEU A 1 95 ? -6.842 4.658 11.948 1.00 97.75 95 LEU A N 1
ATOM 692 C CA . LEU A 1 95 ? -5.938 4.147 12.977 1.00 97.75 95 LEU A CA 1
ATOM 693 C C . LEU A 1 95 ? -4.622 4.905 12.940 1.00 97.75 95 LEU A C 1
ATOM 695 O O . LEU A 1 95 ? -4.013 5.036 11.879 1.00 97.75 95 LEU A O 1
ATOM 699 N N . ASP A 1 96 ? -4.187 5.317 14.120 1.00 97.25 96 ASP A N 1
ATOM 700 C CA . ASP A 1 96 ? -2.861 5.857 14.380 1.00 97.25 96 ASP A CA 1
ATOM 701 C C . ASP A 1 96 ? -2.124 4.858 15.274 1.00 97.25 96 ASP A C 1
ATOM 703 O O . ASP A 1 96 ? -2.581 4.543 16.376 1.00 97.25 96 ASP A O 1
ATOM 707 N N . VAL A 1 97 ? -1.065 4.257 14.741 1.00 94.94 97 VAL A N 1
ATOM 708 C CA . VAL A 1 97 ? -0.355 3.144 15.373 1.00 94.94 97 VAL A CA 1
ATOM 709 C C . VAL A 1 97 ? 1.096 3.517 15.636 1.00 94.94 97 VAL A C 1
ATOM 711 O O . VAL A 1 97 ? 1.889 3.674 14.712 1.00 94.94 97 VAL A O 1
ATOM 714 N N . ASP A 1 98 ? 1.452 3.610 16.913 1.00 91.00 98 ASP A N 1
ATOM 715 C CA . ASP A 1 98 ? 2.805 3.970 17.340 1.00 91.00 98 ASP A CA 1
ATOM 716 C C . ASP A 1 98 ? 3.622 2.748 17.772 1.00 91.00 98 ASP A C 1
ATOM 718 O O . ASP A 1 98 ? 3.084 1.773 18.306 1.00 91.00 98 ASP A O 1
ATOM 722 N N . ASP A 1 99 ? 4.945 2.839 17.618 1.00 89.25 99 ASP A N 1
ATOM 723 C CA . ASP A 1 99 ? 5.933 1.861 18.092 1.00 89.25 99 ASP A CA 1
ATOM 724 C C . ASP A 1 99 ? 5.710 0.431 17.552 1.00 89.25 99 ASP A C 1
ATOM 726 O O . ASP A 1 99 ? 5.943 -0.557 18.250 1.00 89.25 99 ASP A O 1
ATOM 730 N N . TYR A 1 100 ? 5.239 0.297 16.311 1.00 91.94 100 TYR A N 1
ATOM 731 C CA . TYR A 1 100 ? 4.850 -1.003 15.762 1.00 91.94 100 TYR A CA 1
ATOM 732 C C . TYR A 1 100 ? 6.003 -1.779 15.108 1.00 91.94 100 TYR A C 1
ATOM 734 O O . TYR A 1 100 ? 6.861 -1.221 14.420 1.00 91.94 100 TYR A O 1
ATOM 742 N N . ASP A 1 101 ? 5.964 -3.105 15.245 1.00 91.69 101 ASP A N 1
ATOM 743 C CA . ASP A 1 101 ? 6.932 -4.014 14.615 1.00 91.69 101 ASP A CA 1
ATOM 744 C C . ASP A 1 101 ? 6.431 -4.474 13.259 1.00 91.69 101 ASP A C 1
ATOM 746 O O . ASP A 1 101 ? 7.073 -4.285 12.221 1.00 91.69 101 ASP A O 1
ATOM 750 N N . GLN A 1 102 ? 5.252 -5.087 13.297 1.00 94.00 102 GLN A N 1
ATOM 751 C CA . GLN A 1 102 ? 4.584 -5.632 12.143 1.00 94.00 102 GLN A CA 1
ATOM 752 C C . GLN A 1 102 ? 3.073 -5.459 12.268 1.00 94.00 102 GLN A C 1
ATOM 754 O O . GLN A 1 102 ? 2.471 -5.849 13.269 1.00 94.00 102 GLN A O 1
ATOM 759 N N . ILE A 1 103 ? 2.457 -4.955 11.203 1.00 97.06 103 ILE A N 1
ATOM 760 C CA . ILE A 1 103 ? 1.004 -4.860 11.061 1.00 97.06 103 ILE A CA 1
ATOM 761 C C . ILE A 1 103 ? 0.562 -5.806 9.949 1.00 97.06 103 ILE A C 1
ATOM 763 O O . ILE A 1 103 ? 1.114 -5.779 8.848 1.00 97.06 103 ILE A O 1
ATOM 767 N N . ASN A 1 104 ? -0.445 -6.633 10.212 1.00 97.94 104 ASN A N 1
ATOM 768 C CA . ASN A 1 104 ? -1.071 -7.495 9.217 1.00 97.94 104 ASN A CA 1
ATOM 769 C C . ASN A 1 104 ? -2.495 -7.010 8.950 1.00 97.94 104 ASN A C 1
ATOM 771 O O . ASN A 1 104 ? -3.396 -7.216 9.760 1.00 97.94 104 ASN A O 1
ATOM 775 N N . ILE A 1 105 ? -2.715 -6.403 7.790 1.00 98.50 105 ILE A N 1
ATOM 776 C CA . ILE A 1 105 ? -4.039 -5.991 7.332 1.00 98.50 105 ILE A CA 1
ATOM 777 C C . ILE A 1 105 ? -4.621 -7.135 6.513 1.00 98.50 105 ILE A C 1
ATOM 779 O O . ILE A 1 105 ? -4.157 -7.419 5.411 1.00 98.50 105 ILE A O 1
ATOM 783 N N . THR A 1 106 ? -5.629 -7.808 7.052 1.00 98.19 106 THR A N 1
ATOM 784 C CA . THR A 1 106 ? -6.282 -8.955 6.393 1.00 98.19 106 THR A CA 1
ATOM 785 C C . THR A 1 106 ? -7.590 -8.586 5.710 1.00 98.19 106 THR A C 1
ATOM 787 O O . THR A 1 106 ? -8.017 -9.286 4.799 1.00 98.19 106 THR A O 1
ATOM 790 N N . ALA A 1 107 ? -8.200 -7.472 6.111 1.00 97.75 107 ALA A N 1
ATOM 791 C CA . ALA A 1 107 ? -9.367 -6.906 5.456 1.00 97.75 107 ALA A CA 1
ATOM 792 C C . ALA A 1 107 ? -9.435 -5.396 5.693 1.00 97.75 107 ALA A C 1
ATOM 794 O O . ALA A 1 107 ? -8.963 -4.902 6.719 1.00 97.75 107 ALA A O 1
ATOM 795 N N . ALA A 1 108 ? -10.069 -4.690 4.763 1.00 97.69 108 ALA A N 1
ATOM 796 C CA . ALA A 1 108 ? -10.479 -3.298 4.904 1.00 97.69 108 ALA A CA 1
ATOM 797 C C . ALA A 1 108 ? -11.820 -3.078 4.191 1.00 97.69 108 ALA A C 1
ATOM 799 O O . ALA A 1 108 ? -12.212 -3.867 3.327 1.00 97.69 108 ALA A O 1
ATOM 800 N N . ALA A 1 109 ? -12.509 -1.985 4.504 1.00 97.12 109 ALA A N 1
ATOM 801 C CA . ALA A 1 109 ? -13.683 -1.586 3.742 1.00 97.12 109 ALA A CA 1
ATOM 802 C C . ALA A 1 109 ? -13.311 -1.181 2.302 1.00 97.12 109 ALA A C 1
ATOM 804 O O . ALA A 1 109 ? -12.171 -0.818 1.991 1.00 97.12 109 ALA A O 1
ATOM 805 N N . ALA A 1 110 ? -14.296 -1.211 1.405 1.00 96.94 110 ALA A N 1
ATOM 806 C CA . ALA A 1 110 ? -14.142 -0.631 0.076 1.00 96.94 110 ALA A CA 1
ATOM 807 C C . ALA A 1 110 ? -13.979 0.897 0.149 1.00 96.94 110 ALA A C 1
ATOM 809 O O . ALA A 1 110 ? -14.395 1.532 1.120 1.00 96.94 110 ALA A O 1
ATOM 810 N N . SER A 1 111 ? -13.409 1.502 -0.898 1.00 94.81 111 SER A N 1
ATOM 811 C CA . SER A 1 111 ? -13.317 2.964 -0.979 1.00 94.81 111 SER A CA 1
ATOM 812 C C . SER A 1 111 ? -14.723 3.593 -0.960 1.00 94.81 111 SER A C 1
ATOM 814 O O . SER A 1 111 ? -15.554 3.260 -1.812 1.00 94.81 111 SER A O 1
ATOM 816 N N . PRO A 1 112 ? -15.012 4.526 -0.033 1.00 92.50 112 PRO A N 1
ATOM 817 C CA . PRO A 1 112 ? -16.300 5.218 0.009 1.00 92.50 112 PRO A CA 1
ATOM 818 C C . PRO A 1 112 ? -16.407 6.339 -1.039 1.00 92.50 112 PRO A C 1
ATOM 820 O O . PRO A 1 112 ? -17.496 6.865 -1.280 1.00 92.50 112 PRO A O 1
ATOM 823 N N . GLY A 1 113 ? -15.298 6.712 -1.683 1.00 93.69 113 GLY A N 1
ATOM 824 C CA . GLY A 1 113 ? -15.250 7.776 -2.676 1.00 93.69 113 GLY A CA 1
ATOM 825 C C . GLY A 1 113 ? -13.824 8.138 -3.086 1.00 93.69 113 GLY A C 1
ATOM 826 O O . GLY A 1 113 ? -12.848 7.716 -2.475 1.00 93.69 113 GLY A O 1
ATOM 827 N N . ALA A 1 114 ? -13.695 8.956 -4.132 1.00 91.19 114 ALA A N 1
ATOM 828 C CA . ALA A 1 114 ? -12.391 9.374 -4.641 1.00 91.19 114 ALA A CA 1
ATOM 829 C C . ALA A 1 114 ? -11.542 10.054 -3.551 1.00 91.19 114 ALA A C 1
ATOM 831 O O . ALA A 1 114 ? -11.991 11.008 -2.915 1.00 91.19 114 ALA A O 1
ATOM 832 N N . GLY A 1 115 ? -10.311 9.568 -3.367 1.00 90.38 115 GLY A N 1
ATOM 833 C CA . GLY A 1 115 ? -9.386 10.067 -2.345 1.00 90.38 115 GLY A CA 1
ATOM 834 C C . GLY A 1 115 ? -9.751 9.673 -0.912 1.00 90.38 115 GLY A C 1
ATOM 835 O O . GLY A 1 115 ? -9.174 10.225 0.017 1.00 90.38 115 GLY A O 1
ATOM 836 N N . GLN A 1 116 ? -10.704 8.758 -0.730 1.00 94.25 116 GLN A N 1
ATOM 837 C CA . GLN A 1 116 ? -11.065 8.195 0.564 1.00 94.25 116 GLN A CA 1
ATOM 838 C C . GLN A 1 116 ? -10.790 6.695 0.577 1.00 94.25 116 GLN A C 1
ATOM 840 O O . GLN A 1 116 ? -10.978 6.001 -0.426 1.00 94.25 116 GLN A O 1
ATOM 845 N N . TYR A 1 117 ? -10.413 6.204 1.748 1.00 97.00 117 TYR A N 1
ATOM 846 C CA . TYR A 1 117 ? -10.027 4.818 1.967 1.00 97.00 117 TYR A CA 1
ATOM 847 C C . TYR A 1 117 ? -10.960 4.174 2.992 1.00 97.00 117 TYR A C 1
ATOM 849 O O . TYR A 1 117 ? -11.570 4.868 3.818 1.00 97.00 117 TYR A O 1
ATOM 857 N N . GLY A 1 118 ? -11.096 2.852 2.903 1.00 97.25 118 GLY A N 1
ATOM 858 C CA . GLY A 1 118 ? -11.799 2.071 3.914 1.00 97.25 118 GLY A CA 1
ATOM 859 C C . GLY A 1 118 ? -11.008 2.029 5.219 1.00 97.25 118 GLY A C 1
ATOM 860 O O . GLY A 1 118 ? -11.571 2.260 6.286 1.00 97.25 118 GLY A O 1
ATOM 861 N N . LEU A 1 119 ? -9.693 1.828 5.105 1.00 98.12 119 LEU A N 1
ATOM 862 C CA . LEU A 1 119 ? -8.717 2.021 6.174 1.00 98.12 119 LEU A CA 1
ATOM 863 C C . LEU A 1 119 ? -7.809 3.208 5.837 1.00 98.12 119 LEU A C 1
ATOM 865 O O . LEU A 1 119 ? -7.157 3.193 4.796 1.00 98.12 119 LEU A O 1
ATOM 869 N N . THR A 1 120 ? -7.717 4.179 6.739 1.00 98.00 120 THR A N 1
ATOM 870 C CA . THR A 1 120 ? -6.625 5.153 6.809 1.00 98.00 120 THR A CA 1
ATOM 871 C C . THR A 1 120 ? -5.711 4.749 7.964 1.00 98.00 120 THR A C 1
ATOM 873 O O . THR A 1 120 ? -6.161 4.664 9.105 1.00 98.00 120 THR A O 1
ATOM 876 N N . LEU A 1 121 ? -4.449 4.465 7.654 1.00 97.88 121 LEU A N 1
ATOM 877 C CA . LEU A 1 121 ? -3.414 4.089 8.608 1.00 97.88 121 LEU A CA 1
ATOM 878 C C . LEU A 1 121 ? -2.339 5.176 8.646 1.00 97.88 121 LEU A C 1
ATOM 880 O O . LEU A 1 121 ? -1.790 5.534 7.600 1.00 97.88 121 LEU A O 1
ATOM 884 N N . VAL A 1 122 ? -2.052 5.673 9.840 1.00 97.06 122 VAL A N 1
ATOM 885 C CA . VAL A 1 122 ? -0.990 6.640 10.143 1.00 97.06 122 VAL A CA 1
ATOM 886 C C . VAL A 1 122 ? -0.196 6.139 11.352 1.00 97.06 122 VAL A C 1
ATOM 888 O O . VAL A 1 122 ? -0.603 5.162 11.983 1.00 97.06 122 VAL A O 1
ATOM 891 N N . GLY A 1 123 ? 0.931 6.776 11.657 1.00 93.75 123 GLY A N 1
ATOM 892 C CA . GLY A 1 123 ? 1.678 6.498 12.883 1.00 93.75 123 GLY A CA 1
ATOM 893 C C . GLY A 1 123 ? 3.184 6.396 12.687 1.00 93.75 123 GLY A C 1
ATOM 894 O O . GLY A 1 123 ? 3.707 6.540 11.576 1.00 93.75 123 GLY A O 1
ATOM 895 N N . THR A 1 124 ? 3.888 6.167 13.790 1.00 89.56 124 THR A N 1
ATOM 896 C CA . THR A 1 124 ? 5.355 6.164 13.839 1.00 89.56 124 THR A CA 1
ATOM 897 C C . THR A 1 124 ? 5.916 4.808 14.253 1.00 89.56 124 THR A C 1
ATOM 899 O O . THR A 1 124 ? 5.247 3.983 14.880 1.00 89.56 124 THR A O 1
ATOM 902 N N . HIS A 1 125 ? 7.163 4.549 13.876 1.00 83.56 125 HIS A N 1
ATOM 903 C CA . HIS A 1 125 ? 7.896 3.358 14.273 1.00 83.56 125 HIS A CA 1
ATOM 904 C C . HIS A 1 125 ? 8.932 3.723 15.358 1.00 83.56 125 HIS A C 1
ATOM 906 O O . HIS A 1 125 ? 9.572 4.768 15.277 1.00 83.56 125 HIS A O 1
ATOM 912 N N . ASP A 1 126 ? 9.111 2.875 16.385 1.00 78.50 126 ASP A N 1
ATOM 913 C CA . ASP A 1 126 ? 10.033 3.168 17.498 1.00 78.50 126 ASP A CA 1
ATOM 914 C C . ASP A 1 126 ? 11.476 3.286 16.989 1.00 78.50 126 ASP A C 1
ATOM 916 O O . ASP A 1 126 ? 12.079 2.320 16.514 1.00 78.50 126 ASP A O 1
ATOM 920 N N . ALA A 1 127 ? 12.039 4.478 17.164 1.00 65.44 127 ALA A N 1
ATOM 921 C CA . ALA A 1 127 ? 13.362 4.851 16.707 1.00 65.44 127 ALA A CA 1
ATOM 922 C C . ALA A 1 127 ? 14.513 4.000 17.254 1.00 65.44 127 ALA A C 1
ATOM 924 O O . ALA A 1 127 ? 15.586 3.937 16.650 1.00 65.44 127 ALA A O 1
ATOM 925 N N . ASP A 1 128 ? 14.322 3.392 18.422 1.00 68.94 128 ASP A N 1
ATOM 926 C CA . ASP A 1 128 ? 15.402 2.734 19.148 1.00 68.94 128 ASP A CA 1
ATOM 927 C C . ASP A 1 128 ? 15.579 1.251 18.768 1.00 68.94 128 ASP A C 1
ATOM 929 O O . ASP A 1 128 ? 16.491 0.594 19.288 1.00 68.94 128 ASP A O 1
ATOM 933 N N . ASP A 1 129 ? 14.767 0.702 17.852 1.00 65.50 129 ASP A N 1
ATOM 934 C CA . ASP A 1 129 ? 14.818 -0.722 17.515 1.00 65.50 129 ASP A CA 1
ATOM 935 C C . ASP A 1 129 ? 15.267 -1.024 16.077 1.00 65.50 129 ASP A C 1
ATOM 937 O O . ASP A 1 129 ? 14.630 -0.722 15.076 1.00 65.50 129 ASP A O 1
ATOM 941 N N . THR A 1 130 ? 16.405 -1.709 15.982 1.00 66.44 130 THR A N 1
ATOM 942 C CA . THR A 1 130 ? 17.142 -1.967 14.736 1.00 66.44 130 THR A CA 1
ATOM 943 C C . THR A 1 130 ? 16.790 -3.305 14.070 1.00 66.44 130 THR A C 1
ATOM 945 O O . THR A 1 130 ? 17.486 -3.740 13.149 1.00 66.44 130 THR A O 1
ATOM 948 N N . SER A 1 131 ? 15.742 -4.004 14.525 1.00 58.66 131 SER A N 1
ATOM 949 C CA . SER A 1 131 ? 15.465 -5.394 14.136 1.00 58.66 131 SER A CA 1
ATOM 950 C C . SER A 1 131 ? 14.213 -5.595 13.262 1.00 58.66 131 SER A C 1
ATOM 952 O O . SER A 1 131 ? 13.235 -6.187 13.690 1.00 58.66 131 SER A O 1
ATOM 954 N N . ASN A 1 132 ? 14.264 -5.209 11.977 1.00 58.41 132 ASN A N 1
ATOM 955 C CA . ASN A 1 132 ? 13.249 -5.571 10.956 1.00 58.41 132 ASN A CA 1
ATOM 956 C C . ASN A 1 132 ? 11.803 -5.126 11.280 1.00 58.41 132 ASN A C 1
ATOM 958 O O . ASN A 1 132 ? 10.836 -5.735 10.816 1.00 58.41 132 ASN A O 1
ATOM 962 N N . ARG A 1 133 ? 11.680 -4.072 12.085 1.00 75.44 133 ARG A N 1
ATOM 963 C CA . ARG A 1 133 ? 10.423 -3.463 12.511 1.00 75.44 133 ARG A CA 1
ATOM 964 C C . ARG A 1 133 ? 9.969 -2.388 11.512 1.00 75.44 133 ARG A C 1
ATOM 966 O O . ARG A 1 133 ? 10.702 -2.067 10.570 1.00 75.44 133 ARG A O 1
ATOM 973 N N . GLY A 1 134 ? 8.728 -1.924 11.641 1.00 89.12 134 GLY A N 1
ATOM 974 C CA . GLY A 1 134 ? 8.087 -1.033 10.671 1.00 89.12 134 GLY A CA 1
ATOM 975 C C . GLY A 1 134 ? 7.593 -1.745 9.404 1.00 89.12 134 GLY A C 1
ATOM 976 O O . GLY A 1 134 ? 7.601 -1.150 8.324 1.00 89.12 134 GLY A O 1
ATOM 977 N N . THR A 1 135 ? 7.230 -3.035 9.494 1.00 94.12 135 THR A N 1
ATOM 978 C CA . THR A 1 135 ? 6.695 -3.792 8.347 1.00 94.12 135 THR A CA 1
ATOM 979 C C . THR A 1 135 ? 5.167 -3.757 8.319 1.00 94.12 135 THR A C 1
ATOM 981 O O . THR A 1 135 ? 4.511 -4.102 9.297 1.00 94.12 135 THR A O 1
ATOM 984 N N . ILE A 1 136 ? 4.578 -3.448 7.168 1.00 97.62 136 ILE A N 1
ATOM 985 C CA . ILE A 1 136 ? 3.132 -3.565 6.944 1.00 97.62 136 ILE A CA 1
ATOM 986 C C . ILE A 1 136 ? 2.889 -4.646 5.897 1.00 97.62 136 ILE A C 1
ATOM 988 O O . ILE A 1 136 ? 3.412 -4.565 4.788 1.00 97.62 136 ILE A O 1
ATOM 992 N N . ASN A 1 137 ? 2.072 -5.643 6.224 1.00 98.31 137 ASN A N 1
ATOM 993 C CA . ASN A 1 137 ? 1.624 -6.667 5.289 1.00 98.31 137 ASN A CA 1
ATOM 994 C C . ASN A 1 137 ? 0.141 -6.478 4.973 1.00 98.31 137 ASN A C 1
ATOM 996 O O . ASN A 1 137 ? -0.687 -6.448 5.880 1.00 98.31 137 ASN A O 1
ATOM 1000 N N . VAL A 1 138 ? -0.203 -6.412 3.692 1.00 98.56 138 VAL A N 1
ATOM 1001 C CA . VAL A 1 138 ? -1.573 -6.253 3.204 1.00 98.56 138 VAL A CA 1
ATOM 1002 C C . VAL A 1 138 ? -1.997 -7.517 2.465 1.00 98.56 138 VAL A C 1
ATOM 1004 O O . VAL A 1 138 ? -1.496 -7.826 1.384 1.00 98.56 138 VAL A O 1
ATOM 1007 N N . TYR A 1 139 ? -2.953 -8.234 3.046 1.00 98.19 139 TYR A N 1
ATOM 1008 C CA . TYR A 1 139 ? -3.577 -9.450 2.515 1.00 98.19 139 TYR A CA 1
ATOM 1009 C C . TYR A 1 139 ? -5.044 -9.230 2.122 1.00 98.19 139 TYR A C 1
ATOM 1011 O O . TYR A 1 139 ? -5.799 -10.191 2.007 1.00 98.19 139 TYR A O 1
ATOM 1019 N N . ALA A 1 140 ? -5.439 -7.970 1.954 1.00 97.00 140 ALA A N 1
ATOM 1020 C CA . ALA A 1 140 ? -6.798 -7.556 1.646 1.00 97.00 140 ALA A CA 1
ATOM 1021 C C . ALA A 1 140 ? -7.294 -8.102 0.291 1.00 97.00 140 ALA A C 1
ATOM 1023 O O . ALA A 1 140 ? -6.519 -8.302 -0.649 1.00 97.00 140 ALA A O 1
ATOM 1024 N N . ASP A 1 141 ? -8.603 -8.312 0.182 1.00 96.94 141 ASP A N 1
ATOM 1025 C CA . ASP A 1 141 ? -9.259 -8.733 -1.055 1.00 96.94 141 ASP A CA 1
ATOM 1026 C C . ASP A 1 141 ? -9.319 -7.593 -2.087 1.00 96.94 141 ASP A C 1
ATOM 1028 O O . ASP A 1 141 ? -9.170 -6.410 -1.779 1.00 96.94 141 ASP A O 1
ATOM 1032 N N . THR A 1 142 ? -9.578 -7.939 -3.351 1.00 92.31 142 THR A N 1
ATOM 1033 C CA . THR A 1 142 ? -9.771 -6.948 -4.421 1.00 92.31 142 THR A CA 1
ATOM 1034 C C . THR A 1 142 ? -10.902 -5.968 -4.077 1.00 92.31 142 THR A C 1
ATOM 1036 O O . THR A 1 142 ? -11.974 -6.391 -3.639 1.00 92.31 142 THR A O 1
ATOM 1039 N N . ASN A 1 143 ? -10.706 -4.677 -4.373 1.00 92.06 143 ASN A N 1
ATOM 1040 C CA . ASN A 1 143 ? -11.603 -3.548 -4.070 1.00 92.06 143 ASN A CA 1
ATOM 1041 C C . ASN A 1 143 ? -11.648 -3.096 -2.600 1.00 92.06 143 ASN A C 1
ATOM 1043 O O . ASN A 1 143 ? -12.401 -2.173 -2.278 1.00 92.06 143 ASN A O 1
ATOM 1047 N N . GLN A 1 144 ? -10.889 -3.723 -1.699 1.00 97.62 144 GLN A N 1
ATOM 1048 C CA . GLN A 1 144 ? -10.682 -3.191 -0.353 1.00 97.62 144 GLN A CA 1
ATOM 1049 C C . GLN A 1 144 ? -9.615 -2.100 -0.412 1.00 97.62 144 GLN A C 1
ATOM 1051 O O . GLN A 1 144 ? -8.567 -2.295 -1.023 1.00 97.62 144 GLN A O 1
ATOM 1056 N N . SER A 1 145 ? -9.884 -0.945 0.196 1.00 97.88 145 SER A N 1
ATOM 1057 C CA . SER A 1 145 ? -9.086 0.264 -0.009 1.00 97.88 145 SER A CA 1
ATOM 1058 C C . SER A 1 145 ? -8.337 0.667 1.255 1.00 97.88 145 SER A C 1
ATOM 1060 O O . SER A 1 145 ? -8.953 0.910 2.296 1.00 97.88 145 SER A O 1
ATOM 1062 N N . ILE A 1 146 ? -7.011 0.773 1.142 1.00 98.56 146 ILE A N 1
ATOM 1063 C CA . ILE A 1 146 ? -6.098 1.094 2.240 1.00 98.56 146 ILE A CA 1
ATOM 1064 C C . ILE A 1 146 ? -5.274 2.328 1.871 1.00 98.56 146 ILE A C 1
ATOM 1066 O O . ILE A 1 146 ? -4.572 2.340 0.861 1.00 98.56 146 ILE A O 1
ATOM 1070 N N . GLY A 1 147 ? -5.331 3.358 2.707 1.00 98.12 147 GLY A N 1
ATOM 1071 C CA . GLY A 1 147 ? -4.469 4.529 2.648 1.00 98.12 147 GLY A CA 1
ATOM 1072 C C . GLY A 1 147 ? -3.428 4.476 3.759 1.00 98.12 147 GLY A C 1
ATOM 1073 O O . GLY A 1 147 ? -3.790 4.517 4.926 1.00 98.12 147 GLY A O 1
ATOM 1074 N N . ILE A 1 148 ? -2.148 4.415 3.405 1.00 98.12 148 ILE A N 1
ATOM 1075 C CA . ILE A 1 148 ? -1.012 4.458 4.335 1.00 98.12 148 ILE A CA 1
ATOM 1076 C C . ILE A 1 148 ? -0.415 5.862 4.258 1.00 98.12 148 ILE A C 1
ATOM 1078 O O . ILE A 1 148 ? 0.134 6.235 3.217 1.00 98.12 148 ILE A O 1
ATOM 1082 N N . GLY A 1 149 ? -0.610 6.670 5.302 1.00 96.69 149 GLY A N 1
ATOM 1083 C CA . GLY A 1 149 ? -0.254 8.095 5.317 1.00 96.69 149 GLY A CA 1
ATOM 1084 C C . GLY A 1 149 ? -0.849 8.884 4.143 1.00 96.69 149 GLY A C 1
ATOM 1085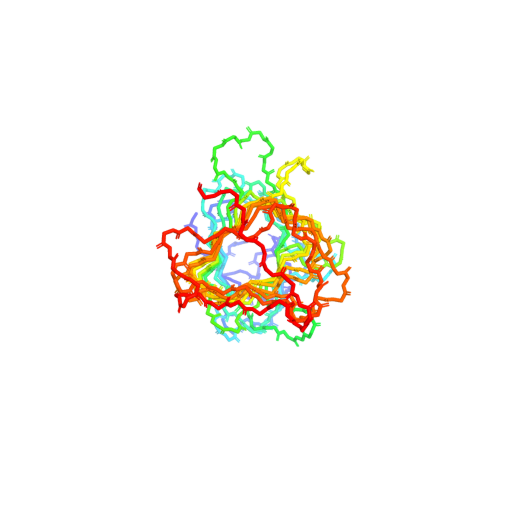 O O . GLY A 1 149 ? -0.265 9.863 3.690 1.00 96.69 149 GLY A O 1
ATOM 1086 N N . ALA A 1 150 ? -1.954 8.404 3.561 1.00 96.00 150 ALA A N 1
ATOM 1087 C CA . ALA A 1 150 ? -2.410 8.804 2.229 1.00 96.00 150 ALA A CA 1
ATOM 1088 C C . ALA A 1 150 ? -3.350 10.016 2.207 1.00 96.00 150 ALA A C 1
ATOM 1090 O O . ALA A 1 150 ? -3.664 10.520 1.121 1.00 96.00 150 ALA A O 1
ATOM 1091 N N . GLU A 1 151 ? -3.827 10.458 3.370 1.00 92.62 151 GLU A N 1
ATOM 1092 C CA . GLU A 1 151 ? -4.618 11.678 3.495 1.00 92.62 151 GLU A CA 1
ATOM 1093 C C . GLU A 1 151 ? -3.696 12.909 3.589 1.00 92.62 151 GLU A C 1
ATOM 1095 O O . GLU A 1 151 ? -2.487 12.826 3.801 1.00 92.62 151 GLU A O 1
ATOM 1100 N N . LEU A 1 152 ? -4.244 14.094 3.326 1.00 88.38 152 LEU A N 1
ATOM 1101 C CA . LEU A 1 152 ? -3.438 15.313 3.339 1.00 88.38 152 LEU A CA 1
ATOM 1102 C C . LEU A 1 152 ? -3.053 15.682 4.773 1.00 88.38 152 LEU A C 1
ATOM 1104 O O . LEU A 1 152 ? -3.928 15.898 5.605 1.00 88.38 152 LEU A O 1
ATOM 1108 N N . GLY A 1 153 ? -1.753 15.854 5.015 1.00 86.06 153 GLY A N 1
ATOM 1109 C CA . GLY A 1 153 ? -1.228 16.244 6.325 1.00 86.06 153 GLY A CA 1
ATOM 1110 C C . GLY A 1 153 ? -1.104 15.092 7.320 1.00 86.06 153 GLY A C 1
ATOM 1111 O O . GLY A 1 153 ? -0.881 15.363 8.495 1.00 86.06 153 GLY A O 1
ATOM 1112 N N . THR A 1 154 ? -1.258 13.848 6.862 1.00 91.31 154 THR A N 1
ATOM 1113 C CA . THR A 1 154 ? -0.925 12.655 7.643 1.00 91.31 154 THR A CA 1
ATOM 1114 C C . THR A 1 154 ? 0.469 12.166 7.290 1.00 91.31 154 THR A C 1
ATOM 1116 O O . THR A 1 154 ? 0.809 12.120 6.106 1.00 91.31 154 THR A O 1
ATOM 1119 N N . ASP A 1 155 ? 1.212 11.727 8.298 1.00 92.12 155 ASP A N 1
ATOM 1120 C CA . ASP A 1 155 ? 2.550 11.165 8.147 1.00 92.12 155 ASP A CA 1
ATOM 1121 C C . ASP A 1 155 ? 2.534 9.689 8.583 1.00 92.12 155 ASP A C 1
ATOM 1123 O O . ASP A 1 155 ? 1.693 9.268 9.383 1.00 92.12 155 ASP A O 1
ATOM 1127 N N . MET A 1 156 ? 3.417 8.882 7.997 1.00 94.81 156 MET A N 1
ATOM 1128 C CA . MET A 1 156 ? 3.581 7.476 8.363 1.00 94.81 156 MET A CA 1
ATOM 1129 C C . MET A 1 156 ? 5.035 7.074 8.163 1.00 94.81 156 MET A C 1
ATOM 1131 O O . MET A 1 156 ? 5.582 7.265 7.078 1.00 94.81 156 MET A O 1
ATOM 1135 N N . GLU A 1 157 ? 5.624 6.431 9.160 1.00 94.25 157 GLU A N 1
ATOM 1136 C CA . GLU A 1 157 ? 6.917 5.774 8.995 1.00 94.25 157 GLU A CA 1
ATOM 1137 C C . GLU A 1 157 ? 6.706 4.309 8.623 1.00 94.25 157 GLU A C 1
ATOM 1139 O O . GLU A 1 157 ? 5.997 3.588 9.322 1.00 94.25 157 GLU A O 1
ATOM 1144 N N . VAL A 1 158 ? 7.307 3.857 7.522 1.00 94.12 158 VAL A N 1
ATOM 1145 C CA . VAL A 1 158 ? 7.258 2.473 7.036 1.00 94.12 158 VAL A CA 1
ATOM 1146 C C . VAL A 1 158 ? 8.644 2.080 6.552 1.00 94.12 158 VAL A C 1
ATOM 1148 O O . VAL A 1 158 ? 9.210 2.713 5.670 1.00 94.12 158 VAL A O 1
ATOM 1151 N N . ASN A 1 159 ? 9.183 0.992 7.086 1.00 93.31 159 ASN A N 1
ATOM 1152 C CA . ASN A 1 159 ? 10.422 0.412 6.577 1.00 93.31 159 ASN A CA 1
ATOM 1153 C C . ASN A 1 159 ? 10.136 -0.439 5.333 1.00 93.31 159 ASN A C 1
ATOM 1155 O O . ASN A 1 159 ? 10.721 -0.253 4.264 1.00 93.31 159 ASN A O 1
ATOM 1159 N N . LYS A 1 160 ? 9.165 -1.351 5.457 1.00 95.25 160 LYS A N 1
ATOM 1160 C CA . LYS A 1 160 ? 8.801 -2.279 4.390 1.00 95.25 160 LYS A CA 1
ATOM 1161 C C . LYS A 1 160 ? 7.295 -2.445 4.263 1.00 95.25 160 LYS A C 1
ATOM 1163 O O . LYS A 1 160 ? 6.615 -2.809 5.218 1.00 95.25 160 LYS A O 1
ATOM 1168 N N . LEU A 1 161 ? 6.785 -2.282 3.050 1.00 98.06 161 LEU A N 1
ATOM 1169 C CA . LEU A 1 161 ? 5.403 -2.578 2.697 1.00 98.06 161 LEU A CA 1
ATOM 1170 C C . LEU A 1 161 ? 5.338 -3.840 1.833 1.00 98.06 161 LEU A C 1
ATOM 1172 O O . LEU A 1 161 ? 5.960 -3.915 0.779 1.00 98.06 161 LEU A O 1
ATOM 1176 N N . VAL A 1 162 ? 4.551 -4.825 2.248 1.00 98.50 162 VAL A N 1
ATOM 1177 C CA . VAL A 1 162 ? 4.288 -6.050 1.489 1.00 98.50 162 VAL A CA 1
ATOM 1178 C C . VAL A 1 162 ? 2.816 -6.083 1.106 1.00 98.50 162 VAL A C 1
ATOM 1180 O O . VAL A 1 162 ? 1.952 -6.106 1.974 1.00 98.50 162 VAL A O 1
ATOM 1183 N N . VAL A 1 163 ? 2.514 -6.121 -0.189 1.00 98.75 163 VAL A N 1
ATOM 1184 C CA . VAL A 1 163 ? 1.143 -6.127 -0.713 1.00 98.75 163 VAL A CA 1
ATOM 1185 C C . VAL A 1 163 ? 0.882 -7.415 -1.474 1.00 98.75 163 VAL A C 1
ATOM 1187 O O . VAL A 1 163 ? 1.541 -7.714 -2.467 1.00 98.75 163 VAL A O 1
ATOM 1190 N N . VAL A 1 164 ? -0.097 -8.187 -1.019 1.00 98.56 164 VAL A N 1
ATOM 1191 C CA . VAL A 1 164 ? -0.566 -9.416 -1.673 1.00 98.56 164 VAL A CA 1
ATOM 1192 C C . VAL A 1 164 ? -1.899 -9.184 -2.394 1.00 98.56 164 VAL A C 1
ATOM 1194 O O . VAL A 1 164 ? -2.174 -9.852 -3.391 1.00 98.56 164 VAL A O 1
ATOM 1197 N N . GLY A 1 165 ? -2.692 -8.210 -1.944 1.00 97.56 165 GLY A N 1
ATOM 1198 C CA . GLY A 1 165 ? -3.965 -7.815 -2.544 1.00 97.56 165 GLY A CA 1
ATOM 1199 C C . GLY A 1 165 ? -4.447 -6.445 -2.051 1.00 97.56 165 GLY A C 1
ATOM 1200 O O . GLY A 1 165 ? -3.729 -5.761 -1.322 1.00 97.56 165 GLY A O 1
ATOM 1201 N N . GLY A 1 166 ? -5.654 -6.055 -2.464 1.00 97.50 166 GLY A N 1
ATOM 1202 C CA . GLY A 1 166 ? -6.258 -4.755 -2.158 1.00 97.50 166 GLY A CA 1
ATOM 1203 C C . GLY A 1 166 ? -5.790 -3.601 -3.048 1.00 97.50 166 GLY A C 1
ATOM 1204 O O . GLY A 1 166 ? -4.899 -3.751 -3.889 1.00 97.50 166 GLY A O 1
ATOM 1205 N N . ASP A 1 167 ? -6.413 -2.446 -2.823 1.00 98.19 167 ASP A N 1
ATOM 1206 C CA . ASP A 1 167 ? -6.120 -1.169 -3.471 1.00 98.19 167 ASP A CA 1
ATOM 1207 C C . ASP A 1 167 ? -5.380 -0.283 -2.458 1.00 98.19 167 ASP A C 1
ATOM 1209 O O . ASP A 1 167 ? -5.990 0.348 -1.585 1.00 98.19 167 ASP A O 1
ATOM 1213 N N . VAL A 1 168 ? -4.050 -0.267 -2.538 1.00 98.62 168 VAL A N 1
ATOM 1214 C CA . VAL A 1 168 ? -3.180 0.385 -1.550 1.00 98.62 168 VAL A CA 1
ATOM 1215 C C . VAL A 1 168 ? -2.672 1.713 -2.093 1.00 98.62 168 VAL A C 1
ATOM 1217 O O . VAL A 1 168 ? -2.057 1.764 -3.153 1.00 98.62 168 VAL A O 1
ATOM 1220 N N . THR A 1 169 ? -2.874 2.799 -1.352 1.00 98.56 169 THR A N 1
ATOM 1221 C CA . THR A 1 169 ? -2.249 4.097 -1.632 1.00 98.56 169 THR A CA 1
ATOM 1222 C C . THR A 1 169 ? -1.276 4.460 -0.525 1.00 98.56 169 THR A C 1
ATOM 1224 O O . THR A 1 169 ? -1.655 4.508 0.639 1.00 98.56 169 THR A O 1
ATOM 1227 N N . VAL A 1 170 ? -0.036 4.761 -0.897 1.00 98.44 170 VAL A N 1
ATOM 1228 C CA . VAL A 1 170 ? 1.017 5.264 -0.013 1.00 98.44 170 VAL A CA 1
ATOM 1229 C C . VAL A 1 170 ? 1.163 6.764 -0.253 1.00 98.44 170 VAL A C 1
ATOM 1231 O O . VAL A 1 170 ? 1.406 7.198 -1.386 1.00 98.44 170 VAL A O 1
ATOM 1234 N N . GLY A 1 171 ? 0.946 7.557 0.792 1.00 97.75 171 GLY A N 1
ATOM 1235 C CA . GLY A 1 171 ? 0.933 9.014 0.717 1.00 97.75 171 GLY A CA 1
ATOM 1236 C C . GLY A 1 171 ? 2.295 9.658 0.514 1.00 97.75 171 GLY A C 1
ATOM 1237 O O . GLY A 1 171 ? 3.326 8.998 0.484 1.00 97.75 171 GLY A O 1
ATOM 1238 N N . SER A 1 172 ? 2.296 10.979 0.338 1.00 95.88 172 SER A N 1
ATOM 1239 C CA . SER A 1 172 ? 3.508 11.743 0.019 1.00 95.88 172 SER A CA 1
ATOM 1240 C C . SER A 1 172 ? 4.456 11.943 1.194 1.00 95.88 172 SER A C 1
ATOM 1242 O O . SER A 1 172 ? 5.636 12.186 0.961 1.00 95.88 172 SER A O 1
ATOM 1244 N N . SER A 1 173 ? 3.943 11.859 2.420 1.00 94.00 173 SER A N 1
ATOM 1245 C CA . SER A 1 173 ? 4.730 12.005 3.646 1.00 94.00 173 SER A CA 1
ATOM 1246 C C . SER A 1 173 ? 5.209 10.669 4.214 1.00 94.00 173 SER A C 1
ATOM 1248 O O . SER A 1 173 ? 5.667 10.625 5.348 1.00 94.00 173 SER A O 1
ATOM 1250 N N . VAL A 1 174 ? 5.064 9.568 3.470 1.00 95.31 174 VAL A N 1
ATOM 1251 C CA . VAL A 1 174 ? 5.552 8.273 3.945 1.00 95.31 174 VAL A CA 1
ATOM 1252 C C . VAL A 1 174 ? 7.063 8.203 3.775 1.00 95.31 174 VAL A C 1
ATOM 1254 O O . VAL A 1 174 ? 7.578 8.378 2.665 1.00 95.31 174 VAL A O 1
ATOM 1257 N N . THR A 1 175 ? 7.758 7.931 4.871 1.00 92.94 175 THR A N 1
ATOM 1258 C CA . THR A 1 175 ? 9.217 7.831 4.946 1.00 92.94 175 THR A CA 1
ATOM 1259 C C . THR A 1 175 ? 9.618 6.513 5.595 1.00 92.94 175 THR A C 1
ATOM 1261 O O . THR A 1 175 ? 8.820 5.851 6.254 1.00 92.94 175 THR A O 1
ATOM 1264 N N . GLU A 1 176 ? 10.858 6.094 5.376 1.00 87.81 176 GLU A N 1
ATOM 1265 C CA . GLU A 1 176 ? 11.505 5.182 6.315 1.00 87.81 176 GLU A CA 1
ATOM 1266 C C . GLU A 1 176 ? 11.982 6.007 7.518 1.00 87.81 176 GLU A C 1
ATOM 1268 O O . GLU A 1 176 ? 12.357 7.168 7.342 1.00 87.81 176 GLU A O 1
ATOM 1273 N N . TYR A 1 177 ? 11.957 5.380 8.698 1.00 77.38 177 TYR A N 1
ATOM 1274 C CA . TYR A 1 177 ? 12.522 5.824 9.979 1.00 77.38 177 TYR A CA 1
ATOM 1275 C C . TYR A 1 177 ? 13.428 7.081 9.946 1.00 77.38 177 TYR A C 1
ATOM 1277 O O . TYR A 1 177 ? 14.399 7.143 9.183 1.00 77.38 177 TYR A O 1
ATOM 1285 N N . ASP A 1 178 ? 13.165 8.03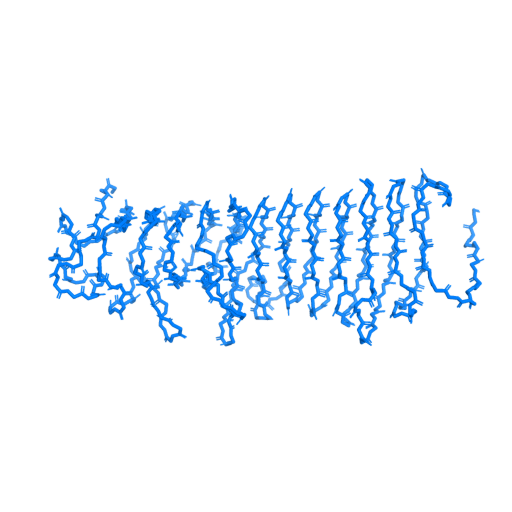3 10.857 1.00 69.38 178 ASP A N 1
ATOM 1286 C CA . ASP A 1 178 ? 13.931 9.289 11.041 1.00 69.38 178 ASP A CA 1
ATOM 1287 C C . ASP A 1 178 ? 13.923 10.187 9.789 1.00 69.38 178 ASP A C 1
ATOM 1289 O O . ASP A 1 178 ? 14.842 10.974 9.550 1.00 69.38 178 ASP A O 1
ATOM 1293 N N . ASP A 1 179 ? 12.897 10.033 8.944 1.00 67.62 179 ASP A N 1
ATOM 1294 C CA . ASP A 1 179 ? 12.711 10.757 7.681 1.00 67.62 179 ASP A CA 1
ATOM 1295 C C . ASP A 1 179 ? 13.913 10.685 6.719 1.00 67.62 179 ASP A C 1
ATOM 1297 O O . ASP A 1 179 ? 14.068 11.508 5.806 1.00 67.62 179 ASP A O 1
ATOM 1301 N N . ALA A 1 180 ? 14.806 9.714 6.921 1.00 73.06 180 ALA A N 1
ATOM 1302 C CA . ALA A 1 180 ? 16.117 9.711 6.285 1.00 73.06 180 ALA A CA 1
ATOM 1303 C C . ALA A 1 180 ? 16.135 8.920 4.973 1.00 73.06 180 ALA A C 1
ATOM 130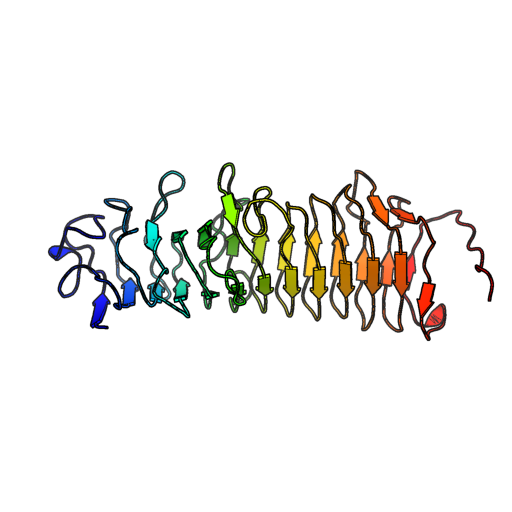5 O O . ALA A 1 180 ? 16.962 9.192 4.093 1.00 73.06 180 ALA A O 1
ATOM 1306 N N . ALA A 1 181 ? 15.245 7.938 4.841 1.00 85.19 181 ALA A N 1
ATOM 1307 C CA . ALA A 1 181 ? 15.236 7.003 3.730 1.00 85.19 181 ALA A CA 1
ATOM 1308 C C . ALA A 1 181 ? 13.817 6.738 3.205 1.00 85.19 181 ALA A C 1
ATOM 1310 O O . ALA A 1 181 ? 12.829 7.310 3.664 1.00 85.19 181 ALA A O 1
ATOM 1311 N N . ALA A 1 182 ? 13.736 5.950 2.139 1.00 92.75 182 ALA A N 1
ATOM 1312 C CA . ALA A 1 182 ? 12.513 5.710 1.395 1.00 92.75 182 ALA A CA 1
ATOM 1313 C C . ALA A 1 182 ? 12.096 4.242 1.557 1.00 92.75 182 ALA A C 1
ATOM 1315 O O . ALA A 1 182 ? 12.958 3.382 1.372 1.00 92.75 182 ALA A O 1
ATOM 1316 N N . PRO A 1 183 ? 10.807 3.943 1.808 1.00 95.19 183 PRO A N 1
ATOM 1317 C CA . PRO A 1 183 ? 10.347 2.587 2.091 1.00 95.19 183 PRO A CA 1
ATOM 1318 C C . PRO A 1 183 ? 10.644 1.610 0.951 1.00 95.19 183 PRO A C 1
ATOM 1320 O O . PRO A 1 183 ? 10.541 1.957 -0.236 1.00 95.19 183 PRO A O 1
ATOM 1323 N N . ASP A 1 184 ? 10.917 0.361 1.319 1.00 96.69 184 ASP A N 1
ATOM 1324 C CA . ASP A 1 184 ? 10.918 -0.770 0.396 1.00 96.69 184 ASP A CA 1
ATOM 1325 C C . ASP A 1 184 ? 9.495 -1.315 0.211 1.00 96.69 184 ASP A C 1
ATOM 1327 O O . ASP A 1 184 ? 8.697 -1.383 1.147 1.00 96.69 184 ASP A O 1
ATOM 1331 N N . ILE A 1 185 ? 9.164 -1.741 -1.010 1.00 98.50 185 ILE A N 1
ATOM 1332 C CA . ILE A 1 185 ? 7.831 -2.236 -1.363 1.00 98.50 185 ILE A CA 1
ATOM 1333 C C . ILE A 1 185 ? 7.939 -3.568 -2.104 1.00 98.50 185 ILE A C 1
ATOM 1335 O O . ILE A 1 185 ? 8.591 -3.678 -3.144 1.00 98.50 185 ILE A O 1
ATOM 1339 N N . GLU A 1 186 ? 7.247 -4.588 -1.609 1.00 98.69 186 GLU A N 1
ATOM 1340 C CA . GLU A 1 186 ? 7.061 -5.864 -2.293 1.00 98.69 186 GLU A CA 1
ATOM 1341 C C . GLU A 1 186 ? 5.605 -6.041 -2.713 1.00 98.69 186 GLU A C 1
ATOM 1343 O O . GLU A 1 186 ? 4.697 -5.921 -1.899 1.00 98.69 186 GLU A O 1
ATOM 1348 N N . ILE A 1 187 ? 5.376 -6.364 -3.983 1.00 98.75 187 ILE A N 1
ATOM 1349 C CA . ILE A 1 187 ? 4.036 -6.479 -4.562 1.00 98.75 187 ILE A CA 1
ATOM 1350 C C . ILE A 1 187 ? 3.881 -7.871 -5.175 1.00 98.75 187 ILE A C 1
ATOM 1352 O O . ILE A 1 187 ? 4.562 -8.238 -6.134 1.00 98.75 187 ILE A O 1
ATOM 1356 N N . TYR A 1 188 ? 2.969 -8.654 -4.619 1.00 98.50 188 TYR A N 1
ATOM 1357 C CA . TYR A 1 188 ? 2.590 -9.994 -5.066 1.00 98.50 188 TYR A CA 1
ATOM 1358 C C . TYR A 1 188 ? 1.181 -10.027 -5.679 1.00 98.50 188 TYR A C 1
ATOM 1360 O O . TYR A 1 188 ? 0.794 -11.047 -6.245 1.00 98.50 188 TYR A O 1
ATOM 1368 N N . GLY A 1 189 ? 0.435 -8.922 -5.602 1.00 97.88 189 GLY A N 1
ATOM 1369 C CA . GLY A 1 189 ? -0.900 -8.740 -6.165 1.00 97.88 189 GLY A CA 1
ATOM 1370 C C . GLY A 1 189 ? -1.474 -7.369 -5.795 1.00 97.88 189 GLY A C 1
ATOM 1371 O O . GLY A 1 189 ? -0.778 -6.555 -5.193 1.00 97.88 189 GLY A O 1
ATOM 1372 N N . GLY A 1 190 ? -2.732 -7.122 -6.167 1.00 97.75 190 GLY A N 1
ATOM 1373 C CA . GLY A 1 190 ? -3.415 -5.848 -5.912 1.00 97.75 190 GLY A CA 1
ATOM 1374 C C . GLY A 1 190 ? -2.985 -4.701 -6.831 1.00 97.75 190 GLY A C 1
ATOM 1375 O O . GLY A 1 190 ? -2.237 -4.895 -7.798 1.00 97.75 190 GLY A O 1
ATOM 1376 N N . ASP A 1 191 ? -3.483 -3.512 -6.506 1.00 98.38 191 ASP A N 1
ATOM 1377 C CA . ASP A 1 191 ? -3.188 -2.250 -7.176 1.00 98.38 191 ASP A CA 1
ATOM 1378 C C . ASP A 1 191 ? -2.536 -1.295 -6.1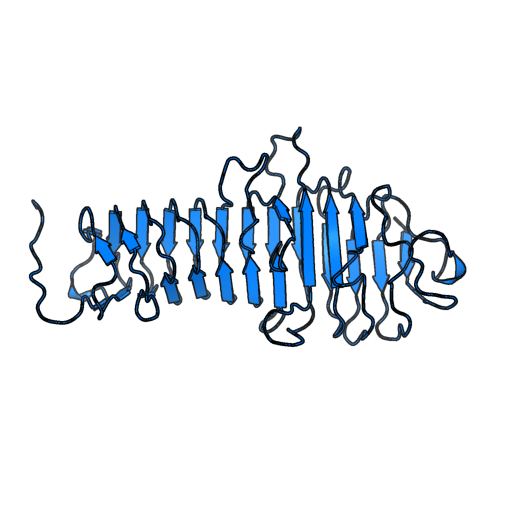67 1.00 98.38 191 ASP A C 1
ATOM 1380 O O . ASP A 1 191 ? -3.161 -0.863 -5.199 1.00 98.38 191 ASP A O 1
ATOM 1384 N N . VAL A 1 192 ? -1.256 -0.976 -6.374 1.00 98.75 192 VAL A N 1
ATOM 1385 C CA . VAL A 1 192 ? -0.472 -0.151 -5.443 1.00 98.75 192 VAL A CA 1
ATOM 1386 C C . VAL A 1 192 ? -0.155 1.195 -6.072 1.00 98.75 192 VAL A C 1
ATOM 1388 O O . VAL A 1 192 ? 0.444 1.252 -7.141 1.00 98.75 192 VAL A O 1
ATOM 1391 N N . THR A 1 193 ? -0.489 2.285 -5.389 1.00 98.62 193 THR A N 1
ATOM 1392 C CA . THR A 1 193 ? -0.137 3.653 -5.783 1.00 98.62 193 THR A CA 1
ATOM 1393 C C . THR A 1 193 ? 0.817 4.266 -4.767 1.00 98.62 193 THR A C 1
ATOM 1395 O O . THR A 1 193 ? 0.537 4.223 -3.574 1.00 98.62 193 THR A O 1
ATOM 1398 N N . THR A 1 194 ? 1.923 4.868 -5.207 1.00 98.56 194 THR A N 1
ATOM 1399 C CA . THR A 1 194 ? 2.878 5.546 -4.313 1.00 98.56 194 THR A CA 1
ATOM 1400 C C . THR A 1 194 ? 3.087 7.004 -4.700 1.00 98.56 194 THR A C 1
ATOM 1402 O O . THR A 1 194 ? 3.274 7.329 -5.874 1.00 98.56 194 THR A O 1
ATOM 1405 N N . LYS A 1 195 ? 3.060 7.888 -3.696 1.00 97.69 195 LYS A N 1
ATOM 1406 C CA . LYS A 1 195 ? 3.205 9.349 -3.844 1.00 97.69 195 LYS A CA 1
ATOM 1407 C C . LYS A 1 195 ? 4.446 9.912 -3.135 1.00 97.69 195 LYS A C 1
ATOM 1409 O O . LYS A 1 195 ? 4.632 11.130 -3.101 1.00 97.69 195 LYS A O 1
ATOM 1414 N N . CYS A 1 196 ? 5.286 9.040 -2.590 1.00 97.19 196 CYS A N 1
ATOM 1415 C CA . CYS A 1 196 ? 6.537 9.342 -1.899 1.00 97.19 196 CYS A CA 1
ATOM 1416 C C . CYS A 1 196 ? 7.739 8.758 -2.659 1.00 97.19 196 CYS A C 1
ATOM 1418 O O . CYS A 1 196 ? 7.566 7.880 -3.511 1.00 97.19 196 CYS A O 1
ATOM 1420 N N . PRO A 1 197 ? 8.974 9.185 -2.338 1.00 97.56 197 PRO A N 1
ATOM 1421 C CA . PRO A 1 197 ? 10.161 8.425 -2.710 1.00 97.56 197 PRO A CA 1
ATOM 1422 C C . PRO A 1 197 ? 10.040 6.956 -2.280 1.00 97.56 197 PRO A C 1
ATOM 1424 O O . PRO A 1 197 ? 9.460 6.657 -1.240 1.00 97.56 197 PRO A O 1
ATOM 1427 N N . VAL A 1 198 ? 10.609 6.046 -3.069 1.00 97.94 198 VAL A N 1
ATOM 1428 C CA . VAL A 1 198 ? 10.672 4.611 -2.753 1.00 97.94 198 VAL A CA 1
ATOM 1429 C C . VAL A 1 198 ? 12.108 4.104 -2.871 1.00 97.94 198 VAL A C 1
ATOM 1431 O O . VAL A 1 198 ? 12.857 4.500 -3.774 1.00 97.94 198 VAL A O 1
ATOM 1434 N N . GLY A 1 199 ? 12.506 3.228 -1.952 1.00 97.50 199 GLY A N 1
ATOM 1435 C CA . GLY A 1 199 ? 13.793 2.546 -1.983 1.00 97.50 199 GLY A CA 1
ATOM 1436 C C . GLY A 1 199 ? 13.800 1.531 -3.120 1.00 97.50 199 GLY A C 1
ATOM 1437 O O . GLY A 1 199 ? 14.087 1.850 -4.279 1.00 97.50 199 GLY A O 1
ATOM 1438 N N . THR A 1 200 ? 13.444 0.299 -2.797 1.00 98.00 200 THR A N 1
ATOM 1439 C CA . THR A 1 200 ? 13.336 -0.814 -3.735 1.00 98.00 200 THR A CA 1
ATOM 1440 C C . THR A 1 200 ? 11.886 -1.222 -3.918 1.00 98.00 200 THR A C 1
ATOM 1442 O O . THR A 1 200 ? 11.191 -1.516 -2.954 1.00 98.00 200 THR A O 1
ATOM 1445 N N . VAL A 1 201 ? 11.449 -1.352 -5.169 1.00 98.75 201 VAL A N 1
ATOM 1446 C CA . VAL A 1 201 ? 10.176 -1.992 -5.506 1.00 98.75 201 VAL A CA 1
ATOM 1447 C C . VAL A 1 201 ? 10.434 -3.352 -6.143 1.00 98.75 201 VAL A C 1
ATOM 1449 O O . VAL A 1 201 ? 11.003 -3.435 -7.232 1.00 98.75 201 VAL A O 1
ATOM 1452 N N . THR A 1 202 ? 9.983 -4.424 -5.494 1.00 98.69 202 THR A N 1
ATOM 1453 C CA . THR A 1 202 ? 9.992 -5.787 -6.043 1.00 98.69 202 THR A CA 1
ATOM 1454 C C . THR A 1 202 ? 8.568 -6.209 -6.379 1.00 98.69 202 THR A C 1
ATOM 1456 O O . THR A 1 202 ? 7.775 -6.493 -5.487 1.00 98.69 202 THR A O 1
ATOM 1459 N N . LYS A 1 203 ? 8.234 -6.281 -7.670 1.00 98.56 203 LYS A N 1
ATOM 1460 C CA . LYS A 1 203 ? 6.885 -6.600 -8.148 1.00 98.56 203 LYS A CA 1
ATOM 1461 C C . LYS A 1 203 ? 6.853 -7.955 -8.849 1.00 98.56 203 LYS A C 1
ATOM 1463 O O . LYS A 1 203 ? 7.340 -8.103 -9.969 1.00 98.56 203 LYS A O 1
ATOM 1468 N N . ASN A 1 204 ? 6.229 -8.936 -8.210 1.00 98.56 204 ASN A N 1
ATOM 1469 C CA . ASN A 1 204 ? 6.025 -10.277 -8.752 1.00 98.56 204 ASN A CA 1
ATOM 1470 C C . ASN A 1 204 ? 4.709 -10.409 -9.534 1.00 98.56 204 ASN A C 1
ATOM 1472 O O . ASN A 1 204 ? 4.656 -11.177 -10.491 1.00 98.56 204 ASN A O 1
ATOM 1476 N N . ALA A 1 205 ? 3.669 -9.662 -9.155 1.00 98.19 205 ALA A N 1
ATOM 1477 C CA . ALA A 1 205 ? 2.401 -9.541 -9.880 1.00 98.19 205 ALA A CA 1
ATOM 1478 C C . ALA A 1 205 ? 1.673 -8.247 -9.464 1.00 98.19 205 ALA A C 1
ATOM 1480 O O . ALA A 1 205 ? 2.261 -7.411 -8.784 1.00 98.19 205 ALA A O 1
ATOM 1481 N N . GLY A 1 206 ? 0.411 -8.078 -9.873 1.00 97.69 206 GLY A N 1
ATOM 1482 C CA . GLY A 1 206 ? -0.367 -6.864 -9.598 1.00 97.69 206 GLY A CA 1
ATOM 1483 C C . GLY A 1 206 ? 0.088 -5.661 -10.425 1.00 97.69 206 GLY A C 1
ATOM 1484 O O . GLY A 1 206 ? 0.871 -5.798 -11.374 1.00 97.69 206 GLY A O 1
ATOM 1485 N N . ASN A 1 207 ? -0.410 -4.480 -10.071 1.00 98.44 207 ASN A N 1
ATOM 1486 C CA . ASN A 1 207 ? -0.010 -3.232 -10.709 1.00 98.44 207 ASN A CA 1
ATOM 1487 C C . ASN A 1 207 ? 0.646 -2.280 -9.713 1.00 98.44 207 ASN A C 1
ATOM 1489 O O . ASN A 1 207 ? 0.322 -2.265 -8.526 1.00 98.44 207 ASN A O 1
ATOM 1493 N N . TRP A 1 208 ? 1.563 -1.463 -10.226 1.00 98.75 208 TRP A N 1
ATOM 1494 C CA . TRP A 1 208 ? 2.187 -0.389 -9.464 1.00 98.75 208 TRP A CA 1
ATOM 1495 C C . TRP A 1 208 ? 2.090 0.929 -10.226 1.00 98.75 208 TRP A C 1
ATOM 1497 O O . TRP A 1 208 ? 2.572 1.024 -11.351 1.00 98.75 208 TRP A O 1
ATOM 1507 N N . THR A 1 209 ? 1.506 1.949 -9.610 1.00 98.69 209 THR A N 1
ATOM 1508 C CA . THR A 1 209 ? 1.467 3.322 -10.112 1.00 98.69 209 THR A CA 1
ATOM 1509 C C . THR A 1 209 ? 2.337 4.197 -9.222 1.00 98.69 209 THR A C 1
ATOM 1511 O O . THR A 1 209 ? 2.072 4.361 -8.035 1.00 98.69 209 THR A O 1
ATOM 1514 N N . HIS A 1 210 ? 3.389 4.776 -9.785 1.00 98.50 210 HIS A N 1
ATOM 1515 C CA . HIS A 1 210 ? 4.271 5.684 -9.063 1.00 98.50 210 HIS A CA 1
ATOM 1516 C C . HIS A 1 210 ? 4.001 7.114 -9.507 1.00 98.50 210 HIS A C 1
ATOM 1518 O O . HIS A 1 210 ? 4.299 7.457 -10.646 1.00 98.50 210 HIS A O 1
ATOM 1524 N N . GLU A 1 211 ? 3.428 7.941 -8.640 1.00 97.81 211 GLU A N 1
ATOM 1525 C CA . GLU A 1 211 ? 2.956 9.286 -8.999 1.00 97.81 211 GLU A CA 1
ATOM 1526 C C . GLU A 1 211 ? 3.922 10.400 -8.587 1.00 97.81 211 GLU A C 1
ATOM 1528 O O . GLU A 1 211 ? 3.861 11.504 -9.120 1.00 97.81 211 GLU A O 1
ATOM 1533 N N . SER A 1 212 ? 4.810 10.153 -7.624 1.00 96.88 212 SER A N 1
ATOM 1534 C CA . SER A 1 212 ? 5.715 11.180 -7.102 1.00 96.88 212 SER A CA 1
ATOM 1535 C C . SER A 1 212 ? 6.896 10.552 -6.372 1.00 96.88 212 SER A C 1
ATOM 1537 O O . SER A 1 212 ? 6.787 9.443 -5.863 1.00 96.88 212 SER A O 1
ATOM 1539 N N . GLY A 1 213 ? 8.009 11.284 -6.294 1.00 96.88 213 GLY A N 1
ATOM 1540 C CA . GLY A 1 213 ? 9.245 10.837 -5.655 1.00 96.88 213 GLY A CA 1
ATOM 1541 C C . GLY A 1 213 ? 10.195 10.111 -6.607 1.00 96.88 213 GLY A C 1
ATOM 1542 O O . GLY A 1 213 ? 9.861 9.812 -7.750 1.00 96.88 213 GLY A O 1
ATOM 1543 N N . ALA A 1 214 ? 11.429 9.893 -6.156 1.00 97.56 214 ALA A N 1
ATOM 1544 C CA . ALA A 1 214 ? 12.401 9.068 -6.870 1.00 97.56 214 ALA A CA 1
ATOM 1545 C C . ALA A 1 214 ? 12.234 7.591 -6.488 1.00 97.56 214 ALA A C 1
ATOM 1547 O O . ALA A 1 214 ? 11.788 7.287 -5.384 1.00 97.56 214 ALA A O 1
ATOM 1548 N N . ALA A 1 215 ? 12.659 6.688 -7.374 1.00 98.31 215 ALA A N 1
ATOM 1549 C CA . ALA A 1 215 ? 12.733 5.258 -7.096 1.00 98.31 215 ALA A CA 1
ATOM 1550 C C . ALA A 1 215 ? 14.189 4.786 -7.203 1.00 98.31 215 ALA A C 1
ATOM 1552 O O . ALA A 1 215 ? 14.831 4.926 -8.251 1.00 98.31 215 ALA A O 1
ATOM 1553 N N . THR A 1 216 ? 14.742 4.212 -6.135 1.00 98.31 216 THR A N 1
ATOM 1554 C CA . THR A 1 216 ? 16.138 3.743 -6.178 1.00 98.31 216 THR A CA 1
ATOM 1555 C C . THR A 1 216 ? 16.258 2.485 -7.036 1.00 98.31 216 THR A C 1
ATOM 1557 O O . THR A 1 216 ? 17.117 2.414 -7.921 1.00 98.31 216 THR A O 1
ATOM 1560 N N . ALA A 1 217 ? 15.375 1.511 -6.833 1.00 98.50 217 ALA A N 1
ATOM 1561 C CA . ALA A 1 217 ? 15.367 0.273 -7.596 1.00 98.50 217 ALA A CA 1
ATOM 1562 C C . ALA A 1 217 ? 13.950 -0.206 -7.939 1.00 98.50 217 ALA A C 1
ATOM 1564 O O . ALA A 1 217 ? 13.022 -0.059 -7.151 1.00 98.50 217 ALA A O 1
ATOM 1565 N N . TYR A 1 218 ? 13.800 -0.823 -9.110 1.00 98.75 218 TYR A N 1
ATOM 1566 C CA . TYR A 1 218 ? 12.571 -1.468 -9.566 1.00 98.75 218 TYR A CA 1
ATOM 1567 C C . TYR A 1 218 ? 12.862 -2.830 -10.202 1.00 98.75 218 TYR A C 1
ATOM 1569 O O . TYR A 1 218 ? 13.669 -2.929 -11.128 1.00 98.75 218 TYR A O 1
ATOM 1577 N N . TYR A 1 219 ? 12.159 -3.866 -9.755 1.00 98.56 219 TYR A N 1
ATOM 1578 C CA . TYR A 1 219 ? 12.326 -5.246 -10.199 1.00 98.56 219 TYR A CA 1
ATOM 1579 C C . TYR A 1 219 ? 10.965 -5.878 -10.517 1.00 98.56 219 TYR A C 1
ATOM 1581 O O . TYR A 1 219 ? 10.288 -6.389 -9.626 1.00 98.56 219 TYR A O 1
ATOM 1589 N N . GLY A 1 220 ? 10.563 -5.840 -11.789 1.00 98.50 220 GLY A N 1
ATOM 1590 C CA . GLY A 1 220 ? 9.263 -6.321 -12.260 1.00 98.50 220 GLY A CA 1
ATOM 1591 C C . GLY A 1 220 ? 9.294 -7.707 -12.909 1.00 98.50 220 GLY A C 1
ATOM 1592 O O . GLY A 1 220 ? 10.155 -8.005 -13.747 1.00 98.50 220 GLY A O 1
ATOM 1593 N N . GLN A 1 221 ? 8.321 -8.553 -12.561 1.00 98.50 221 GLN A N 1
ATOM 1594 C CA . GLN A 1 221 ? 8.105 -9.867 -13.180 1.00 98.50 221 GLN A CA 1
ATOM 1595 C C . GLN A 1 221 ? 6.748 -10.037 -13.868 1.00 98.50 221 GLN A C 1
ATOM 1597 O O . GLN A 1 221 ? 6.678 -10.802 -14.817 1.00 98.50 221 GLN A O 1
ATOM 1602 N N . ALA A 1 222 ? 5.673 -9.385 -13.426 1.00 98.25 222 ALA A N 1
ATOM 1603 C CA . ALA A 1 222 ? 4.373 -9.475 -14.095 1.00 98.25 222 ALA A CA 1
ATOM 1604 C C . ALA A 1 222 ? 3.491 -8.258 -13.798 1.00 98.25 222 ALA A C 1
ATOM 1606 O O . ALA A 1 222 ? 3.741 -7.511 -12.853 1.00 98.25 222 ALA A O 1
ATOM 1607 N N . GLY A 1 223 ? 2.432 -8.094 -14.595 1.00 98.12 223 GLY A N 1
ATOM 1608 C CA . GLY A 1 223 ? 1.476 -6.991 -14.480 1.00 98.12 223 GLY A CA 1
ATOM 1609 C C . GLY A 1 223 ? 2.002 -5.693 -15.087 1.00 98.12 223 GLY A C 1
ATOM 1610 O O . GLY A 1 223 ? 2.948 -5.714 -15.873 1.00 98.12 223 GLY A O 1
ATOM 1611 N N . THR A 1 224 ? 1.402 -4.557 -14.730 1.00 98.62 224 THR A N 1
ATOM 1612 C CA . THR A 1 224 ? 1.763 -3.258 -15.326 1.00 98.62 224 THR A CA 1
ATOM 1613 C C . THR A 1 224 ? 2.342 -2.314 -14.285 1.00 98.62 224 THR A C 1
ATOM 1615 O O . THR A 1 224 ? 1.914 -2.296 -13.134 1.00 98.62 224 THR A O 1
ATOM 1618 N N . THR A 1 225 ? 3.369 -1.569 -14.667 1.00 98.69 225 THR A N 1
ATOM 1619 C CA . THR A 1 225 ? 3.947 -0.495 -13.862 1.00 98.69 225 THR A CA 1
ATOM 1620 C C . THR A 1 225 ? 3.752 0.820 -14.591 1.00 98.69 225 THR A C 1
ATOM 1622 O O . THR A 1 225 ? 4.298 0.995 -15.677 1.00 98.69 225 THR A O 1
ATOM 1625 N N . TYR A 1 226 ? 2.999 1.733 -13.991 1.00 98.56 226 TYR A N 1
ATOM 1626 C CA . TYR A 1 226 ? 2.740 3.079 -14.485 1.00 98.56 226 TYR A CA 1
ATOM 1627 C C . TYR A 1 226 ? 3.683 4.051 -13.778 1.00 98.56 226 TYR A C 1
ATOM 1629 O O . TYR A 1 226 ? 3.448 4.458 -12.639 1.00 98.56 226 TYR A O 1
ATOM 1637 N N . TYR A 1 227 ? 4.789 4.403 -14.430 1.00 98.31 227 TYR A N 1
ATOM 1638 C CA . TYR A 1 227 ? 5.758 5.337 -13.863 1.00 98.31 227 TYR A CA 1
ATOM 1639 C C . TYR A 1 227 ? 5.370 6.776 -14.220 1.00 98.31 227 TYR A C 1
ATOM 1641 O O . TYR A 1 227 ? 5.880 7.363 -15.177 1.00 98.31 227 TYR A O 1
ATOM 1649 N N . ASN A 1 228 ? 4.453 7.333 -13.431 1.00 97.75 228 ASN A N 1
ATOM 1650 C CA . ASN A 1 228 ? 3.854 8.664 -13.574 1.00 97.75 228 ASN A CA 1
ATOM 1651 C C . ASN A 1 228 ? 4.533 9.724 -12.688 1.00 97.75 228 ASN A C 1
ATOM 1653 O O . ASN A 1 228 ? 3.934 10.747 -12.376 1.00 97.75 228 ASN A O 1
ATOM 1657 N N . SER A 1 229 ? 5.781 9.483 -12.289 1.00 97.44 229 SER A N 1
ATOM 1658 C CA . SER A 1 229 ? 6.596 10.410 -11.506 1.00 97.44 229 SER A CA 1
ATOM 1659 C C . SER A 1 229 ? 7.597 11.138 -12.403 1.00 97.44 229 SER A C 1
ATOM 1661 O O . SER A 1 229 ? 8.042 10.600 -13.421 1.00 97.44 229 SER A O 1
ATOM 1663 N N . SER A 1 230 ? 7.995 12.345 -11.997 1.00 97.69 230 SER A N 1
ATOM 1664 C CA . SER A 1 230 ? 9.144 13.055 -12.577 1.00 97.69 230 SER A CA 1
ATOM 1665 C C . SER A 1 230 ? 10.488 12.686 -11.941 1.00 97.69 230 SER A C 1
ATOM 1667 O O . SER A 1 230 ? 11.547 13.139 -12.386 1.00 97.69 230 SER A O 1
ATOM 1669 N N . GLY A 1 231 ? 10.459 11.859 -10.893 1.00 97.31 231 GLY A N 1
ATOM 1670 C CA . GLY A 1 231 ? 11.645 11.406 -10.186 1.00 97.31 231 GLY A CA 1
ATOM 1671 C C . GLY A 1 231 ? 12.558 10.512 -11.023 1.00 97.31 231 GLY A C 1
ATOM 1672 O O . GLY A 1 231 ? 12.215 10.022 -12.100 1.00 97.31 231 GLY A O 1
ATOM 1673 N N . THR A 1 232 ? 13.768 10.307 -10.510 1.00 98.38 232 THR A N 1
ATOM 1674 C CA . THR A 1 232 ? 14.741 9.408 -11.129 1.00 98.38 232 THR A CA 1
ATOM 1675 C C . THR A 1 232 ? 14.463 7.968 -10.713 1.00 98.38 232 THR A C 1
ATOM 1677 O O . THR A 1 232 ? 14.417 7.679 -9.518 1.00 98.38 232 THR A O 1
ATOM 1680 N N . LEU A 1 233 ? 14.383 7.059 -11.686 1.00 98.62 233 LEU A N 1
ATOM 1681 C CA . LEU A 1 233 ? 14.583 5.629 -11.477 1.00 98.62 233 LEU A CA 1
ATOM 1682 C C . LEU A 1 233 ? 16.071 5.305 -11.655 1.00 98.62 233 LEU A C 1
ATOM 1684 O O . LEU A 1 233 ? 16.614 5.419 -12.759 1.00 98.62 233 LEU A O 1
ATOM 1688 N N . THR A 1 234 ? 16.756 4.911 -10.581 1.00 98.56 234 THR A N 1
ATOM 1689 C CA . THR A 1 234 ? 18.207 4.655 -10.666 1.00 98.56 234 THR A CA 1
ATOM 1690 C C . THR A 1 234 ? 18.494 3.314 -11.340 1.00 98.56 234 THR A C 1
ATOM 1692 O O . THR A 1 234 ? 19.268 3.262 -12.296 1.00 98.56 234 THR A O 1
ATOM 1695 N N . ASN A 1 235 ? 17.850 2.234 -10.892 1.00 98.50 235 ASN A N 1
ATOM 1696 C CA . ASN A 1 235 ? 18.009 0.905 -11.482 1.00 98.50 235 ASN A CA 1
ATOM 1697 C C . ASN A 1 235 ? 16.650 0.247 -11.709 1.00 98.50 235 ASN A C 1
ATOM 1699 O O . ASN A 1 235 ? 15.865 0.124 -10.779 1.00 98.50 235 ASN A O 1
ATOM 1703 N N . GLY A 1 236 ? 16.380 -0.225 -12.921 1.00 98.12 236 GLY A N 1
ATOM 1704 C CA . GLY A 1 236 ? 15.160 -0.959 -13.239 1.00 98.12 236 GLY A CA 1
ATOM 1705 C C . GLY A 1 236 ? 15.442 -2.252 -13.991 1.00 98.12 236 GLY A C 1
ATOM 1706 O O . GLY A 1 236 ? 16.361 -2.306 -14.810 1.00 98.12 236 GLY A O 1
ATOM 1707 N N . TYR A 1 237 ? 14.628 -3.283 -13.779 1.00 97.88 237 TYR A N 1
ATOM 1708 C CA . TYR A 1 237 ? 14.450 -4.314 -14.793 1.00 97.88 237 TYR A CA 1
ATOM 1709 C C . TYR A 1 237 ? 13.006 -4.797 -14.904 1.00 97.88 237 TYR A C 1
ATOM 1711 O O . TYR A 1 237 ? 12.280 -4.842 -13.913 1.00 97.88 237 TYR A O 1
ATOM 1719 N N . GLY A 1 238 ? 12.635 -5.215 -16.115 1.00 98.06 238 GLY A N 1
ATOM 1720 C CA . GLY A 1 238 ? 11.380 -5.902 -16.420 1.00 98.06 238 GLY A CA 1
ATOM 1721 C C . GLY A 1 238 ? 11.629 -7.317 -16.951 1.00 98.06 238 GLY A C 1
ATOM 1722 O O . GLY A 1 238 ? 12.589 -7.570 -17.687 1.00 98.06 238 GLY A O 1
ATOM 1723 N N . SER A 1 239 ? 10.780 -8.267 -16.570 1.00 98.44 239 SER A N 1
ATOM 1724 C CA . SER A 1 239 ? 10.843 -9.683 -16.968 1.00 98.44 239 SER A CA 1
ATOM 1725 C C . SER A 1 239 ? 9.446 -10.316 -16.943 1.00 98.44 239 SER A C 1
ATOM 1727 O O . SER A 1 239 ? 8.515 -9.656 -16.518 1.00 98.44 239 SER A O 1
ATOM 1729 N N . GLY A 1 240 ? 9.270 -11.565 -17.397 1.00 92.69 240 GLY A N 1
ATOM 1730 C CA . GLY A 1 240 ? 8.120 -12.409 -17.004 1.00 92.69 240 GLY A CA 1
ATOM 1731 C C . GLY A 1 240 ? 6.704 -11.956 -17.415 1.00 92.69 240 GLY A C 1
ATOM 1732 O O . GLY A 1 240 ? 5.733 -12.511 -16.902 1.00 92.69 240 GLY A O 1
ATOM 1733 N N . ASN A 1 241 ? 6.583 -11.039 -18.384 1.00 97.38 241 ASN A N 1
ATOM 1734 C CA . ASN A 1 241 ? 5.369 -10.304 -18.793 1.00 97.38 241 ASN A CA 1
ATOM 1735 C C . ASN A 1 241 ? 5.076 -9.022 -17.997 1.00 97.38 241 ASN A C 1
ATOM 1737 O O . ASN A 1 241 ? 3.969 -8.496 -18.081 1.00 97.38 241 ASN A O 1
ATOM 1741 N N . ASP A 1 242 ? 6.045 -8.505 -17.248 1.00 98.56 242 ASP A N 1
ATOM 1742 C CA . ASP A 1 242 ? 5.993 -7.141 -16.734 1.00 98.56 242 ASP A CA 1
ATOM 1743 C C . ASP A 1 242 ? 5.980 -6.120 -17.876 1.00 98.56 242 ASP A C 1
ATOM 1745 O O . ASP A 1 242 ? 6.810 -6.193 -18.784 1.00 98.56 242 ASP A O 1
ATOM 1749 N N . LEU A 1 243 ? 5.077 -5.145 -17.804 1.00 98.69 243 LEU A N 1
ATOM 1750 C CA . LEU A 1 243 ? 5.064 -3.976 -18.676 1.00 98.69 243 LEU A CA 1
ATOM 1751 C C . LEU A 1 243 ? 5.355 -2.721 -17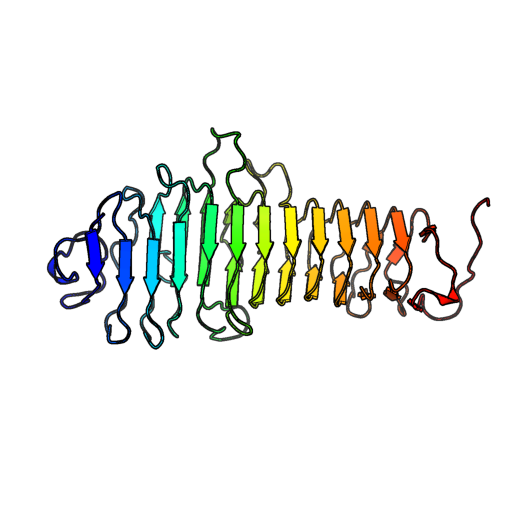.855 1.00 98.69 243 LEU A C 1
ATOM 1753 O O . LEU A 1 243 ? 4.480 -2.220 -17.154 1.00 98.69 243 LEU A O 1
ATOM 1757 N N . PHE A 1 244 ? 6.556 -2.169 -17.997 1.00 98.69 244 PHE A N 1
ATOM 1758 C CA . PHE A 1 244 ? 6.876 -0.835 -17.503 1.00 98.69 244 PHE A CA 1
ATOM 1759 C C . PHE A 1 244 ? 6.458 0.205 -18.540 1.00 98.69 244 PHE A C 1
ATOM 1761 O O . PHE A 1 244 ? 6.917 0.174 -19.686 1.00 98.69 244 PHE A O 1
ATOM 1768 N N . THR A 1 245 ? 5.578 1.123 -18.157 1.00 98.56 245 THR A N 1
ATOM 1769 C CA . THR A 1 245 ? 5.020 2.129 -19.053 1.00 98.56 245 THR A CA 1
ATOM 1770 C C . THR A 1 245 ? 5.080 3.535 -18.471 1.00 98.56 245 THR A C 1
ATOM 1772 O O . THR A 1 245 ? 4.952 3.753 -17.268 1.00 98.56 245 THR A O 1
ATOM 1775 N N . MET A 1 246 ? 5.274 4.492 -19.371 1.00 97.75 246 MET A N 1
ATOM 1776 C CA . MET A 1 246 ? 5.218 5.929 -19.124 1.00 97.75 246 MET A CA 1
ATOM 1777 C C . MET A 1 246 ? 4.171 6.611 -20.018 1.00 97.75 246 MET A C 1
ATOM 1779 O O . MET A 1 246 ? 4.257 7.812 -20.259 1.00 97.75 246 MET A O 1
ATOM 1783 N N . GLU A 1 247 ? 3.198 5.855 -20.547 1.00 96.38 247 GLU A N 1
ATOM 1784 C CA . GLU A 1 247 ? 2.154 6.383 -21.443 1.00 96.38 247 GLU A CA 1
ATOM 1785 C C . GLU A 1 247 ? 1.352 7.529 -20.819 1.00 96.38 247 GLU A C 1
ATOM 1787 O O . GLU A 1 247 ? 1.038 8.496 -21.515 1.00 96.38 247 GLU A O 1
ATOM 1792 N N . ASP A 1 248 ? 1.084 7.442 -19.517 1.00 94.19 248 ASP A N 1
ATOM 1793 C CA . ASP A 1 248 ? 0.277 8.415 -18.777 1.00 94.19 248 ASP A CA 1
ATOM 1794 C C . ASP A 1 248 ? 1.121 9.513 -18.102 1.00 94.19 248 ASP A C 1
ATOM 1796 O O . ASP A 1 248 ? 0.580 10.455 -17.520 1.00 94.19 248 ASP A O 1
ATOM 1800 N N . ASN A 1 249 ? 2.454 9.443 -18.206 1.00 93.50 249 ASN A N 1
ATOM 1801 C CA . ASN A 1 249 ? 3.347 10.409 -17.576 1.00 93.50 249 ASN A CA 1
ATOM 1802 C C . ASN A 1 249 ? 3.427 11.708 -18.394 1.00 93.50 249 ASN A C 1
ATOM 1804 O O . ASN A 1 249 ? 3.893 11.737 -19.540 1.00 93.50 249 ASN A O 1
ATOM 1808 N N . ILE A 1 250 ? 3.019 12.824 -17.790 1.00 90.88 250 ILE A N 1
ATOM 1809 C CA . ILE A 1 250 ? 3.059 14.138 -18.440 1.00 90.88 250 ILE A CA 1
ATOM 1810 C C . ILE A 1 250 ? 4.400 14.863 -18.261 1.00 90.88 250 ILE A C 1
ATOM 1812 O O . ILE A 1 250 ? 4.811 15.567 -19.193 1.00 90.88 250 ILE A O 1
ATOM 1816 N N . ASP A 1 251 ? 5.103 14.631 -17.150 1.00 90.50 251 ASP A N 1
ATOM 1817 C CA . ASP A 1 251 ? 6.213 15.458 -16.654 1.00 90.50 251 ASP A CA 1
ATOM 1818 C C . ASP A 1 251 ? 7.601 15.003 -17.135 1.00 90.50 251 ASP A C 1
ATOM 1820 O O . ASP A 1 251 ? 8.534 15.806 -17.188 1.00 90.50 251 ASP A O 1
ATOM 1824 N N . GLY A 1 252 ? 7.726 13.747 -17.574 1.00 94.06 252 GLY A N 1
ATOM 1825 C CA . GLY A 1 252 ? 9.001 13.151 -17.983 1.00 94.06 252 GLY A CA 1
ATOM 1826 C C . GLY A 1 252 ? 9.867 12.738 -16.792 1.00 94.06 252 GLY A C 1
ATOM 1827 O O . GLY A 1 252 ? 9.772 13.322 -15.723 1.00 94.06 252 GLY A O 1
ATOM 1828 N N . ALA A 1 253 ? 10.717 11.726 -16.969 1.00 97.75 253 ALA A N 1
ATOM 1829 C CA . ALA A 1 253 ? 11.523 11.146 -15.889 1.00 97.75 253 ALA A CA 1
ATOM 1830 C C . ALA A 1 253 ? 12.943 10.814 -16.354 1.00 97.75 253 ALA A C 1
ATOM 1832 O O . ALA A 1 253 ? 13.210 10.700 -17.553 1.00 97.75 253 ALA A O 1
ATOM 1833 N N . THR A 1 254 ? 13.854 10.599 -15.406 1.00 98.44 254 THR A N 1
ATOM 1834 C CA . THR A 1 254 ? 15.188 10.055 -15.701 1.00 98.44 254 THR A CA 1
ATOM 1835 C C . THR A 1 254 ? 15.238 8.583 -15.327 1.00 98.44 254 THR A C 1
ATOM 1837 O O . THR A 1 254 ? 14.897 8.220 -14.208 1.00 98.44 254 THR A O 1
ATOM 1840 N N . ILE A 1 255 ? 15.715 7.736 -16.235 1.00 98.44 255 ILE A N 1
ATOM 1841 C CA . ILE A 1 255 ? 15.969 6.321 -15.961 1.00 98.44 255 ILE A CA 1
ATOM 1842 C C . ILE A 1 255 ? 17.445 6.067 -16.222 1.00 98.44 255 ILE A C 1
ATOM 1844 O O . ILE A 1 255 ? 17.919 6.171 -17.355 1.00 98.44 255 ILE A O 1
ATOM 1848 N N . SER A 1 256 ? 18.193 5.781 -15.159 1.00 98.38 256 SER A N 1
ATOM 1849 C CA . SER A 1 256 ? 19.650 5.710 -15.266 1.00 98.38 256 SER A CA 1
ATOM 1850 C C . SER A 1 256 ? 20.104 4.391 -15.878 1.00 98.38 256 SER A C 1
ATOM 1852 O O . SER A 1 256 ? 20.807 4.405 -16.886 1.00 98.38 256 SER A O 1
ATOM 1854 N N . ASN A 1 257 ? 19.657 3.271 -15.310 1.00 97.94 257 ASN A N 1
ATOM 1855 C CA . ASN A 1 257 ? 19.915 1.927 -15.815 1.00 97.94 257 ASN A CA 1
ATOM 1856 C C . ASN A 1 257 ? 18.593 1.178 -15.959 1.00 97.94 257 ASN A C 1
ATOM 1858 O O . ASN A 1 257 ? 17.823 1.114 -14.998 1.00 97.94 257 ASN A O 1
ATOM 1862 N N . TYR A 1 258 ? 18.350 0.573 -17.120 1.00 98.38 258 TYR A N 1
ATOM 1863 C CA . TYR A 1 258 ? 17.186 -0.283 -17.310 1.00 98.38 258 TYR A CA 1
ATOM 1864 C C . TYR A 1 258 ? 17.547 -1.549 -18.079 1.00 98.38 258 TYR A C 1
ATOM 1866 O O . TYR A 1 258 ? 18.149 -1.483 -19.148 1.00 98.38 258 TYR A O 1
ATOM 1874 N N . GLN A 1 259 ? 17.164 -2.703 -17.541 1.00 98.38 259 GLN A N 1
ATOM 1875 C CA . GLN A 1 259 ? 17.389 -4.000 -18.169 1.00 98.38 259 GLN A CA 1
ATOM 1876 C C . GLN A 1 259 ? 16.059 -4.636 -18.565 1.00 98.38 259 GLN A C 1
ATOM 1878 O O . GLN A 1 259 ? 15.118 -4.702 -17.778 1.00 98.38 259 GLN A O 1
ATOM 1883 N N . LEU A 1 260 ? 15.987 -5.180 -19.770 1.00 98.44 260 LEU A N 1
ATOM 1884 C CA . LEU A 1 260 ? 14.895 -6.048 -20.179 1.00 98.44 260 LEU A CA 1
ATOM 1885 C C . LEU A 1 260 ? 15.390 -7.480 -20.262 1.00 98.44 260 LEU A C 1
ATOM 1887 O O . LEU A 1 260 ? 16.409 -7.782 -20.883 1.00 98.44 260 LEU A O 1
ATOM 1891 N N . LYS A 1 261 ? 14.632 -8.370 -19.636 1.00 98.50 261 LYS A N 1
ATOM 1892 C CA . LYS A 1 261 ? 14.774 -9.817 -19.766 1.00 98.50 261 LYS A CA 1
ATOM 1893 C C . LYS A 1 261 ? 13.604 -10.347 -20.584 1.00 98.50 261 LYS A C 1
ATOM 1895 O O . LYS A 1 261 ? 12.624 -9.646 -20.825 1.00 98.50 261 LYS A O 1
ATOM 1900 N N . ARG A 1 262 ? 13.680 -11.617 -20.984 1.00 98.44 262 ARG A N 1
ATOM 1901 C CA . ARG A 1 262 ? 12.629 -12.282 -21.768 1.00 98.44 262 ARG A CA 1
ATOM 1902 C C . ARG A 1 262 ? 11.234 -12.065 -21.158 1.00 98.44 262 ARG A C 1
ATOM 1904 O O . ARG A 1 262 ? 11.023 -12.320 -19.972 1.00 98.44 262 ARG A O 1
ATOM 1911 N N . GLY A 1 263 ? 10.300 -11.627 -21.997 1.00 98.25 263 GLY A N 1
ATOM 1912 C CA . GLY A 1 263 ? 8.918 -11.305 -21.647 1.00 98.25 263 GLY A CA 1
ATOM 1913 C C . GLY A 1 263 ? 8.715 -9.908 -21.059 1.00 98.25 263 GLY A C 1
ATOM 1914 O O . GLY A 1 263 ? 7.575 -9.479 -20.963 1.00 98.25 263 GLY A O 1
ATOM 1915 N N . GLY A 1 264 ? 9.772 -9.193 -20.670 1.00 98.50 264 GLY A N 1
ATOM 1916 C CA . GLY A 1 264 ? 9.657 -7.827 -20.161 1.00 98.50 264 GLY A CA 1
ATOM 1917 C C . GLY A 1 264 ? 9.263 -6.828 -21.252 1.00 98.50 264 GLY A C 1
ATOM 1918 O O . GLY A 1 264 ? 9.583 -7.005 -22.433 1.00 98.50 264 GLY A O 1
ATOM 1919 N N . GLY A 1 265 ? 8.585 -5.762 -20.844 1.00 98.50 265 GLY A N 1
ATOM 1920 C CA . GLY A 1 265 ? 8.158 -4.668 -21.700 1.00 98.50 265 GLY A CA 1
ATOM 1921 C C . GLY A 1 265 ? 8.587 -3.306 -21.169 1.00 98.50 265 GLY A C 1
ATOM 1922 O O . GLY A 1 265 ? 8.500 -3.047 -19.973 1.00 98.50 265 GLY A O 1
ATOM 1923 N N . PHE A 1 266 ? 9.004 -2.428 -22.077 1.00 98.62 266 PHE A N 1
ATOM 1924 C CA . PHE A 1 266 ? 9.210 -1.008 -21.822 1.00 98.62 266 PHE A CA 1
ATOM 1925 C C . PHE A 1 266 ? 8.454 -0.193 -22.874 1.00 98.62 266 PHE A C 1
ATOM 1927 O O . PHE A 1 266 ? 8.652 -0.388 -24.080 1.00 98.62 266 PHE A O 1
ATOM 1934 N N . ARG A 1 267 ? 7.585 0.712 -22.421 1.00 98.62 267 ARG A N 1
ATOM 1935 C CA . ARG A 1 267 ? 6.736 1.527 -23.288 1.00 98.62 267 ARG A CA 1
ATOM 1936 C C . ARG A 1 267 ? 6.776 3.007 -22.904 1.00 98.62 267 ARG A C 1
ATOM 1938 O O . ARG A 1 267 ? 6.275 3.404 -21.859 1.00 98.62 267 ARG A O 1
ATOM 1945 N N . ASP A 1 268 ? 7.290 3.814 -23.818 1.00 98.00 268 ASP A N 1
ATOM 1946 C CA . ASP A 1 268 ? 7.363 5.269 -23.762 1.00 98.00 268 ASP A CA 1
ATOM 1947 C C . ASP A 1 268 ? 7.110 5.877 -25.164 1.00 98.00 268 ASP A C 1
ATOM 1949 O O . ASP A 1 268 ? 8.023 6.403 -25.812 1.00 98.00 268 ASP A O 1
ATOM 1953 N N . PRO A 1 269 ? 5.872 5.804 -25.691 1.00 97.62 269 PRO A N 1
ATOM 1954 C CA . PRO A 1 269 ? 5.555 6.261 -27.045 1.00 97.62 269 PRO A CA 1
ATOM 1955 C C . PRO A 1 269 ? 5.704 7.778 -27.214 1.00 97.62 269 PRO A C 1
ATOM 1957 O O . PRO A 1 269 ? 5.822 8.276 -28.340 1.00 97.62 269 PRO A O 1
ATOM 1960 N N . TYR A 1 270 ? 5.706 8.518 -26.101 1.00 97.12 270 TYR A N 1
ATOM 1961 C CA . TYR A 1 270 ? 5.779 9.975 -26.061 1.00 97.12 270 TYR A CA 1
ATOM 1962 C C . TYR A 1 270 ? 7.163 10.516 -25.678 1.00 97.12 270 TYR A C 1
ATOM 1964 O O . TYR A 1 270 ? 7.308 11.735 -25.567 1.00 97.12 270 TYR A O 1
ATOM 1972 N N . LYS A 1 271 ? 8.180 9.650 -25.547 1.00 96.44 271 LYS A N 1
ATOM 1973 C CA . LYS A 1 271 ? 9.583 10.018 -25.277 1.00 96.44 271 LYS A CA 1
ATOM 1974 C C . LYS A 1 271 ? 9.757 10.832 -23.989 1.00 96.44 271 LYS A C 1
ATOM 1976 O O . LYS A 1 271 ? 10.428 11.865 -23.976 1.00 96.44 271 LYS A O 1
ATOM 1981 N N . LYS A 1 272 ? 9.085 10.398 -22.930 1.00 96.75 272 LYS A N 1
ATOM 1982 C CA . LYS A 1 272 ? 9.096 10.987 -21.590 1.00 96.75 272 LYS A CA 1
ATOM 1983 C C . LYS A 1 272 ? 10.320 10.568 -20.786 1.00 96.75 272 LYS A C 1
ATOM 1985 O O . LYS A 1 272 ? 10.767 11.330 -19.930 1.00 96.75 272 LYS A O 1
ATOM 1990 N N . ALA A 1 273 ? 10.873 9.393 -21.057 1.00 97.31 273 ALA A N 1
ATOM 1991 C CA . ALA A 1 273 ? 12.062 8.897 -20.391 1.00 97.31 273 ALA A CA 1
ATOM 1992 C C . ALA A 1 273 ? 13.331 9.528 -20.977 1.00 97.31 273 ALA A C 1
ATOM 1994 O O . ALA A 1 273 ? 13.615 9.430 -22.172 1.00 97.31 273 ALA A O 1
ATOM 1995 N N . THR A 1 274 ? 14.168 10.085 -20.107 1.00 97.56 274 THR A N 1
ATOM 1996 C CA . THR A 1 274 ? 15.589 10.289 -20.392 1.00 97.56 274 THR A CA 1
ATOM 1997 C C . THR A 1 274 ? 16.352 9.052 -19.932 1.00 97.56 274 THR A C 1
ATOM 1999 O O . THR A 1 274 ? 16.555 8.852 -18.737 1.00 97.56 274 THR A O 1
ATOM 2002 N N . LEU A 1 275 ? 16.758 8.211 -20.884 1.00 97.12 275 LEU A N 1
ATOM 2003 C CA . LEU A 1 275 ? 17.544 7.002 -20.630 1.00 97.12 275 LEU A CA 1
ATOM 2004 C C . LEU A 1 275 ? 19.039 7.358 -20.574 1.00 97.12 275 LEU A C 1
ATOM 2006 O O . LEU A 1 275 ? 19.648 7.586 -21.620 1.00 97.12 275 LEU A O 1
ATOM 2010 N N . THR A 1 276 ? 19.641 7.403 -19.383 1.00 97.50 276 THR A N 1
ATOM 2011 C CA . THR A 1 276 ? 21.043 7.844 -19.221 1.00 97.50 276 THR A CA 1
ATOM 2012 C C . THR A 1 276 ? 22.029 6.856 -19.840 1.00 97.50 276 THR A C 1
ATOM 2014 O O . THR A 1 276 ? 22.913 7.267 -20.590 1.00 97.50 276 THR A O 1
ATOM 2017 N N . ASN A 1 277 ? 21.862 5.559 -19.560 1.00 95.81 277 ASN A N 1
ATOM 2018 C CA . ASN A 1 277 ? 22.749 4.502 -20.060 1.00 95.81 277 ASN A CA 1
ATOM 2019 C C . ASN A 1 277 ? 22.088 3.616 -21.132 1.00 95.81 277 ASN A C 1
ATOM 2021 O O . ASN A 1 277 ? 22.674 2.628 -21.564 1.00 95.81 277 ASN A O 1
ATOM 2025 N N . GLY A 1 278 ? 20.893 3.989 -21.603 1.00 95.44 278 GLY A N 1
ATOM 2026 C CA . GLY A 1 278 ? 20.102 3.192 -22.542 1.00 95.44 278 GLY A CA 1
ATOM 2027 C C . GLY A 1 278 ? 19.322 2.055 -21.871 1.00 95.44 278 GLY A C 1
ATOM 2028 O O . GLY A 1 278 ? 19.083 2.079 -20.664 1.00 95.44 278 GLY A O 1
ATOM 2029 N N . ILE A 1 279 ? 18.886 1.087 -22.683 1.00 97.00 279 ILE A N 1
ATOM 2030 C CA . ILE A 1 279 ? 18.211 -0.140 -22.239 1.00 97.00 279 ILE A CA 1
ATOM 2031 C C . ILE A 1 279 ? 19.077 -1.331 -22.640 1.00 97.00 279 ILE A C 1
ATOM 2033 O O . ILE A 1 279 ? 19.378 -1.503 -23.823 1.00 97.00 279 ILE A O 1
ATOM 2037 N N . ASP A 1 280 ? 19.410 -2.175 -21.669 1.00 97.19 280 ASP A N 1
ATOM 2038 C CA . ASP A 1 280 ? 20.167 -3.402 -21.890 1.00 97.19 280 ASP A CA 1
ATOM 2039 C C . ASP A 1 280 ? 19.224 -4.596 -22.066 1.00 97.19 280 ASP A C 1
ATOM 2041 O O . ASP A 1 280 ? 18.310 -4.810 -21.271 1.00 97.19 280 ASP A O 1
ATOM 2045 N N . LEU A 1 281 ? 19.466 -5.420 -23.086 1.00 96.88 281 LEU A N 1
ATOM 2046 C CA . LEU A 1 281 ? 18.796 -6.713 -23.234 1.00 96.88 281 LEU A CA 1
ATOM 2047 C C . LEU A 1 281 ? 19.630 -7.791 -22.530 1.00 96.88 281 LEU A C 1
ATOM 2049 O O . LEU A 1 281 ? 20.643 -8.248 -23.059 1.00 96.88 281 LEU A O 1
ATOM 2053 N N . ASP A 1 282 ? 19.213 -8.216 -21.338 1.00 97.12 282 ASP A N 1
ATOM 2054 C CA . ASP A 1 282 ? 19.931 -9.224 -20.552 1.00 97.12 282 ASP A CA 1
ATOM 2055 C C . ASP A 1 282 ? 19.429 -10.634 -20.892 1.00 97.12 282 ASP A C 1
ATOM 2057 O O . ASP A 1 282 ? 18.283 -11.003 -20.614 1.00 97.12 282 ASP A O 1
ATOM 2061 N N . ARG A 1 283 ? 20.307 -11.435 -21.515 1.00 95.12 283 ARG A N 1
ATOM 2062 C CA . ARG A 1 283 ? 20.062 -12.845 -21.895 1.00 95.12 283 ARG A CA 1
ATOM 2063 C C . ARG A 1 283 ? 18.764 -13.059 -22.687 1.00 95.12 283 ARG A C 1
ATOM 2065 O O . ARG A 1 283 ? 18.120 -14.102 -22.565 1.00 95.12 283 ARG A O 1
ATOM 2072 N N . CYS A 1 284 ? 18.392 -12.093 -23.519 1.00 97.31 284 CYS A N 1
ATOM 2073 C CA . CYS A 1 284 ? 17.232 -12.162 -24.398 1.00 97.31 284 CYS A CA 1
ATOM 2074 C C . CYS A 1 284 ? 17.531 -11.498 -25.746 1.00 97.31 284 CYS A C 1
ATOM 2076 O O . CYS A 1 284 ? 18.547 -10.823 -25.918 1.00 97.31 284 CYS A O 1
ATOM 2078 N N . LYS A 1 285 ? 16.667 -11.733 -26.731 1.00 96.31 285 LYS A N 1
ATOM 2079 C CA . LYS A 1 285 ? 16.710 -11.053 -28.025 1.00 96.31 285 LYS A CA 1
ATOM 2080 C C . LYS A 1 285 ? 15.705 -9.907 -28.055 1.00 96.31 285 LYS A C 1
ATOM 2082 O O . LYS A 1 285 ? 14.763 -9.872 -27.274 1.00 96.31 285 LYS A O 1
ATOM 2087 N N . ILE A 1 286 ? 15.825 -9.032 -29.050 1.00 95.62 286 ILE A N 1
ATOM 2088 C CA . ILE A 1 286 ? 14.832 -7.973 -29.276 1.00 95.62 286 ILE A CA 1
ATOM 2089 C C . ILE A 1 286 ? 13.415 -8.526 -29.531 1.00 95.62 286 ILE A C 1
ATOM 2091 O O . ILE A 1 286 ? 12.440 -7.900 -29.147 1.00 95.62 286 ILE A O 1
ATOM 2095 N N . GLU A 1 287 ? 13.299 -9.717 -30.134 1.00 97.31 287 GLU A N 1
ATOM 2096 C CA . GLU A 1 287 ? 12.015 -10.408 -30.365 1.00 97.31 287 GLU A CA 1
ATOM 2097 C C . GLU A 1 287 ? 11.399 -11.008 -29.089 1.00 97.31 287 GLU A C 1
ATOM 2099 O O . GLU A 1 287 ? 10.228 -11.377 -29.093 1.00 97.31 287 GLU A O 1
ATOM 2104 N N . ASP A 1 288 ? 12.178 -11.118 -28.008 1.00 98.06 288 ASP A N 1
ATOM 2105 C CA . ASP A 1 288 ? 11.737 -11.678 -26.729 1.00 98.06 288 ASP A CA 1
ATOM 2106 C C . ASP A 1 288 ? 11.126 -10.620 -25.793 1.00 98.06 288 ASP A C 1
ATOM 2108 O O . ASP A 1 288 ? 10.702 -10.970 -24.690 1.00 98.06 288 ASP A O 1
ATOM 2112 N N . VAL A 1 289 ? 11.120 -9.342 -26.184 1.00 98.44 289 VAL A N 1
ATOM 2113 C CA . VAL A 1 289 ? 10.720 -8.206 -25.338 1.00 98.44 289 VAL A CA 1
ATOM 2114 C C . VAL A 1 289 ? 9.710 -7.309 -26.049 1.00 98.44 289 VAL A C 1
ATOM 2116 O O . VAL A 1 289 ? 9.617 -7.301 -27.276 1.00 98.44 289 VAL A O 1
ATOM 2119 N N . THR A 1 290 ? 8.965 -6.517 -25.277 1.00 98.25 290 THR A N 1
ATOM 2120 C CA . THR A 1 290 ? 8.144 -5.428 -25.825 1.00 98.25 290 THR A CA 1
ATOM 2121 C C . THR A 1 290 ? 8.908 -4.117 -25.711 1.00 98.25 290 THR A C 1
ATOM 2123 O O . THR A 1 290 ? 9.250 -3.691 -24.613 1.00 98.25 290 THR A O 1
ATOM 2126 N N . LEU A 1 291 ? 9.170 -3.465 -26.840 1.00 97.44 291 LEU A N 1
ATOM 2127 C CA . LEU A 1 291 ? 9.817 -2.158 -26.889 1.00 97.44 291 LEU A CA 1
ATOM 2128 C C . LEU A 1 291 ? 8.976 -1.205 -27.727 1.00 97.44 291 LEU A C 1
ATOM 2130 O O . LEU A 1 291 ? 8.816 -1.408 -28.930 1.00 97.44 291 LEU A O 1
ATOM 2134 N N . ASP A 1 292 ? 8.484 -0.149 -27.095 1.00 97.94 292 ASP A N 1
ATOM 2135 C CA . ASP A 1 292 ? 7.859 0.981 -27.770 1.00 97.94 292 ASP A CA 1
ATOM 2136 C C . ASP A 1 292 ? 8.497 2.266 -27.246 1.00 97.94 292 ASP A C 1
ATOM 2138 O O . ASP A 1 292 ? 8.300 2.647 -26.100 1.00 97.94 292 ASP A O 1
ATOM 2142 N N . LEU A 1 293 ? 9.316 2.897 -28.083 1.00 96.88 293 LEU A N 1
ATOM 2143 C CA . LEU A 1 293 ? 10.046 4.131 -27.769 1.00 96.88 293 LEU A CA 1
ATOM 2144 C C . LEU A 1 293 ? 9.468 5.329 -28.550 1.00 96.88 293 LEU A C 1
ATOM 2146 O O . LEU A 1 293 ? 10.116 6.369 -28.703 1.00 96.88 293 LEU A O 1
ATOM 2150 N N . GLY A 1 294 ? 8.280 5.155 -29.139 1.00 96.38 294 GLY A N 1
ATOM 2151 C CA . GLY A 1 294 ? 7.666 6.115 -30.044 1.00 96.38 294 GLY A CA 1
ATOM 2152 C C . GLY A 1 294 ? 8.279 6.134 -31.449 1.00 96.38 294 GLY A C 1
ATOM 2153 O O . GLY A 1 294 ? 9.057 5.274 -31.861 1.00 96.38 294 GLY A O 1
ATOM 2154 N N . ASN A 1 295 ? 7.910 7.152 -32.230 1.00 95.56 295 ASN A N 1
ATOM 2155 C CA . ASN A 1 295 ? 8.303 7.277 -33.638 1.00 95.56 295 ASN A CA 1
ATOM 2156 C C . ASN A 1 295 ? 9.611 8.059 -33.825 1.00 95.56 295 ASN A C 1
ATOM 2158 O O . ASN A 1 295 ? 9.923 8.961 -33.049 1.00 95.56 295 ASN A O 1
ATOM 2162 N N . HIS A 1 296 ? 10.341 7.798 -34.915 1.00 94.50 296 HIS A N 1
ATOM 2163 C CA . HIS A 1 296 ? 11.589 8.501 -35.266 1.00 94.50 296 HIS A CA 1
ATOM 2164 C C . HIS A 1 296 ? 12.676 8.388 -34.182 1.00 94.50 296 HIS A C 1
ATOM 2166 O O . HIS A 1 296 ? 13.210 9.395 -33.714 1.00 94.50 296 HIS A O 1
ATOM 2172 N N . ILE A 1 297 ? 12.969 7.156 -33.764 1.00 93.69 297 ILE A N 1
ATOM 2173 C CA . ILE A 1 297 ? 14.065 6.822 -32.849 1.00 93.69 297 ILE A CA 1
ATOM 2174 C C . ILE A 1 297 ? 15.154 6.068 -33.610 1.00 93.69 297 ILE A C 1
ATOM 2176 O O . ILE A 1 297 ? 14.866 5.205 -34.438 1.00 93.69 297 ILE A O 1
ATOM 2180 N N . THR A 1 298 ? 16.408 6.388 -33.299 1.00 91.50 298 THR A N 1
ATOM 2181 C CA . THR A 1 298 ? 17.570 5.602 -33.716 1.00 91.50 298 THR A CA 1
ATOM 2182 C C . THR A 1 298 ? 18.002 4.733 -32.547 1.00 91.50 298 THR A C 1
ATOM 2184 O O . THR A 1 298 ? 18.384 5.255 -31.502 1.00 91.50 298 THR A O 1
ATOM 2187 N N . VAL A 1 299 ? 17.978 3.415 -32.730 1.00 89.75 299 VAL A N 1
ATOM 2188 C CA . VAL A 1 299 ? 18.510 2.463 -31.751 1.00 89.75 299 VAL A CA 1
ATOM 2189 C C . VAL A 1 299 ? 19.953 2.152 -32.128 1.00 89.75 299 VAL A C 1
ATOM 2191 O O . VAL A 1 299 ? 20.218 1.655 -33.223 1.00 89.75 299 VAL A O 1
ATOM 2194 N N . THR A 1 300 ? 20.883 2.465 -31.229 1.00 90.38 300 THR A N 1
ATOM 2195 C CA . THR A 1 300 ? 22.316 2.212 -31.421 1.00 90.38 300 THR A CA 1
ATOM 2196 C C . THR A 1 300 ? 22.755 1.142 -30.426 1.00 90.38 300 THR A C 1
ATOM 2198 O O . THR A 1 300 ? 22.640 1.386 -29.227 1.00 90.38 300 THR A O 1
ATOM 2201 N N . PRO A 1 301 ? 23.259 -0.020 -30.873 1.00 84.75 301 PRO A N 1
ATOM 2202 C CA . PRO A 1 301 ? 23.888 -0.975 -29.970 1.00 84.75 301 PRO A CA 1
ATOM 2203 C C . PRO A 1 301 ? 25.075 -0.321 -29.253 1.00 84.75 301 PRO A C 1
ATOM 2205 O O . PRO A 1 301 ? 25.932 0.284 -29.904 1.00 84.75 301 PRO A O 1
ATOM 2208 N N . SER A 1 302 ? 25.129 -0.432 -27.927 1.00 82.50 302 SER A N 1
ATOM 2209 C CA . SER A 1 302 ? 26.348 -0.146 -27.167 1.00 82.50 302 SER A CA 1
ATOM 2210 C C . SER A 1 302 ? 27.405 -1.225 -27.461 1.00 82.50 302 SER A C 1
ATOM 2212 O O . SER A 1 302 ? 27.128 -2.205 -28.157 1.00 82.50 302 SER A O 1
ATOM 2214 N N . ALA A 1 303 ? 28.651 -1.008 -27.027 1.00 67.62 303 ALA A N 1
ATOM 2215 C CA . ALA A 1 303 ? 29.752 -1.936 -27.292 1.00 67.62 303 ALA A CA 1
ATOM 2216 C C . ALA A 1 303 ? 29.376 -3.375 -26.877 1.00 67.62 303 ALA A C 1
ATOM 2218 O O . ALA A 1 303 ? 29.046 -3.607 -25.716 1.00 67.62 303 ALA A O 1
ATOM 2219 N N . VAL A 1 304 ? 29.410 -4.299 -27.847 1.00 56.94 304 VAL A N 1
ATOM 2220 C CA . VAL A 1 304 ? 29.126 -5.739 -27.684 1.00 56.94 304 VAL A CA 1
ATOM 2221 C C . VAL A 1 304 ? 30.347 -6.470 -27.144 1.00 56.94 304 VAL A C 1
ATOM 2223 O O . VAL A 1 304 ? 31.456 -6.193 -27.658 1.00 56.94 304 VAL A O 1
#

Radius of gyration: 21.68 Å; chains: 1; bounding box: 54×29×66 Å

Secondary structure (DSSP, 8-state):
--EEEB--SS-SBSSS-GGGBSSSPP-TT-EEEE-TT--S-B-BS-EEEEEE-SEEEE-TT----BSBTTB-EEEE-TT-S-EEEEE-SSS-EEEEEES-SEEEEEE-PBP-STT--SEEEEB---TT--SS-SEEEE-PPTTBEEEES-STT--EE-SEEEESSSEEEE-TTEEBTTTTB--EEEESSSEEEE-S-EEEEEESSSEEEE-SS-EEEEEE-SEEEEE--SSEEEEEEE-TTEEEE-TT-SS-EEEEEEEE-TT-EEE-TT--EEESS-EEE-SS-GGGSEEE--SS----PPP-

pLDDT: mean 94.7, std 6.81, range [56.94, 98.75]